Protein AF-A0A355GMB6-F1 (afdb_monomer_lite)

Radius of gyration: 23.46 Å; chains: 1; bounding box: 53×34×66 Å

Sequence (309 aa):
QPLVLCVKGFDEAQDYLPEMPPLARKLAKRCWPGPVVLELERPQPGSLFSQLPPEVQSEICPGSQIRLRAPAHEIIFQTMRLSPSPLVLLNEDSKYQTADSLIEDYGEEVALVIDDGPSRFGDQSTIVGITDNQWKILQPGVVTETTLKRLSSEIYMFICTGNTCRSPMAEGLFRKLLADKLKCQEDELSDRGFIVGSAGLAAAMGSPPSPEGVAILAEQGIDIQAHESQPLTERLLDQSDYLFTMTQSHRAAILAERPDLKESVKLLSVEGKDVSDPIGGGFQCYVDCKNEIEKHLTQIVNQINIPQN

Foldseek 3Di:
DAWEWEDQALVRVCLQAVPQDPLRSLCRLQQPPHQEKEKEFHHDPPGPLNVDDPVVNCRNDVDGIHIYHHHPDDVVNVCVVPDPDTDTDDFDALQPQFQVSCCVPCVVPDPDTDGPDGDDQSWHGFYWYADPNDIDTPDDISADPLNSLQSSAAEEEEEEAAQAALRLLLQQLLLVLLCVVVVHDSVCCSVLRYHYYYAHQHYDWFDFHDPLSQVLVVVVVGHSRPDIYHHDDPVNLSNHQAYEYQAPVRLVVCCVVPVVCNPRYDHLDPVRHHQDDCPPVDNVSSVSSSVNSNVSSNVVSVPDDRPDD

Structure (mmCIF, N/CA/C/O backbone):
data_AF-A0A355GMB6-F1
#
_entry.id   AF-A0A355GMB6-F1
#
loop_
_atom_site.group_PDB
_atom_site.id
_atom_site.type_symbol
_atom_site.label_atom_id
_atom_site.label_alt_id
_atom_site.label_comp_id
_atom_site.label_asym_id
_atom_site.label_entity_id
_atom_site.label_seq_id
_atom_site.pdbx_PDB_ins_code
_atom_site.Cartn_x
_atom_site.Cartn_y
_atom_site.Cartn_z
_atom_site.occupancy
_atom_site.B_iso_or_equiv
_atom_site.auth_seq_id
_atom_site.auth_comp_id
_atom_site.auth_asym_id
_atom_site.auth_atom_id
_atom_site.pdbx_PDB_model_num
ATOM 1 N N . GLN A 1 1 ? -8.484 -4.463 28.616 1.00 79.25 1 GLN A N 1
ATOM 2 C CA . GLN A 1 1 ? -7.820 -4.414 27.292 1.00 79.25 1 GLN A CA 1
ATOM 3 C C . GLN A 1 1 ? -8.210 -3.096 26.640 1.00 79.25 1 GLN A C 1
ATOM 5 O O . GLN A 1 1 ? -9.291 -2.630 26.978 1.00 79.25 1 GLN A O 1
ATOM 10 N N . PRO A 1 2 ? -7.374 -2.479 25.788 1.00 86.94 2 PRO A N 1
ATOM 11 C CA . PRO A 1 2 ? -7.771 -1.256 25.092 1.00 86.94 2 PRO A CA 1
ATOM 12 C C . PRO A 1 2 ? -9.014 -1.511 24.235 1.00 86.94 2 PRO A C 1
ATOM 14 O O . PRO A 1 2 ? -9.098 -2.542 23.561 1.00 86.94 2 PRO A O 1
ATOM 17 N N . LEU A 1 3 ? -9.966 -0.582 24.287 1.00 92.94 3 LEU A N 1
ATOM 18 C CA . LEU A 1 3 ? -11.123 -0.577 23.397 1.00 92.94 3 LEU A CA 1
ATOM 19 C C . LEU A 1 3 ? -10.728 -0.053 22.010 1.00 92.94 3 LEU A C 1
ATOM 21 O O . LEU A 1 3 ? -9.705 0.616 21.856 1.00 92.94 3 LEU A O 1
ATOM 25 N N . VAL A 1 4 ? -11.534 -0.351 20.990 1.00 95.00 4 VAL A N 1
ATOM 26 C CA . VAL A 1 4 ? -11.240 0.069 19.614 1.00 95.00 4 VAL A CA 1
ATOM 27 C C . VAL A 1 4 ? -11.911 1.406 19.335 1.00 95.00 4 VAL A C 1
ATOM 29 O O . VAL A 1 4 ? -13.133 1.489 19.266 1.00 95.00 4 VAL A O 1
ATOM 32 N N . LEU A 1 5 ? -11.121 2.455 19.135 1.00 95.19 5 LEU A N 1
ATOM 33 C CA . LEU A 1 5 ? -11.629 3.749 18.697 1.00 95.19 5 LEU A CA 1
ATOM 34 C C . LEU A 1 5 ? -11.939 3.703 17.190 1.00 95.19 5 LEU A C 1
ATOM 36 O O . LEU A 1 5 ? -11.065 3.416 16.364 1.00 95.19 5 LEU A O 1
ATOM 40 N N . CYS A 1 6 ? -13.190 3.990 16.833 1.00 95.69 6 CYS A N 1
ATOM 41 C CA . CYS A 1 6 ? -13.609 4.111 15.445 1.00 95.69 6 CYS A CA 1
ATOM 42 C C . CYS A 1 6 ? -13.148 5.434 14.839 1.00 95.69 6 CYS A C 1
ATOM 44 O O . CYS A 1 6 ? -13.307 6.497 15.438 1.00 95.69 6 CYS A O 1
ATOM 46 N N . VAL A 1 7 ? -12.664 5.354 13.605 1.00 95.38 7 VAL A N 1
ATOM 47 C CA . VAL A 1 7 ? -12.305 6.495 12.759 1.00 95.38 7 VAL A CA 1
ATOM 48 C C . VAL A 1 7 ? -12.968 6.346 11.390 1.00 95.38 7 VAL A C 1
ATOM 50 O O . VAL A 1 7 ? -13.253 5.243 10.932 1.00 95.38 7 VAL A O 1
ATOM 53 N N . LYS A 1 8 ? -13.214 7.451 10.695 1.00 93.62 8 LYS A N 1
ATOM 54 C CA . LYS A 1 8 ? -13.838 7.488 9.363 1.00 93.62 8 LYS A CA 1
ATOM 55 C C . LYS A 1 8 ? -12.904 6.997 8.260 1.00 93.62 8 LYS A C 1
ATOM 57 O O . LYS A 1 8 ? -13.366 6.657 7.176 1.00 93.62 8 LYS A O 1
ATOM 62 N N . GLY A 1 9 ? -11.602 6.961 8.523 1.00 93.69 9 GLY A N 1
ATOM 63 C CA . GLY A 1 9 ? -10.587 6.544 7.569 1.00 93.69 9 GLY A CA 1
ATOM 64 C C . GLY A 1 9 ? -9.186 6.895 8.049 1.00 93.69 9 GLY A C 1
ATOM 65 O O . GLY A 1 9 ? -8.991 7.298 9.195 1.00 93.69 9 GLY A O 1
ATOM 66 N N . PHE A 1 10 ? -8.216 6.745 7.149 1.00 93.44 10 PHE A N 1
ATOM 67 C CA . PHE A 1 10 ? -6.814 7.048 7.428 1.00 93.44 10 PHE A CA 1
ATOM 68 C C . PHE A 1 10 ? -6.593 8.510 7.847 1.00 93.44 10 PHE A C 1
ATOM 70 O O . PHE A 1 10 ? -5.892 8.742 8.826 1.00 93.44 10 PHE A O 1
ATOM 77 N N . ASP A 1 11 ? -7.219 9.470 7.163 1.00 91.88 11 ASP A N 1
ATOM 78 C CA . ASP A 1 11 ? -6.975 10.895 7.420 1.00 91.88 11 ASP A CA 1
ATOM 79 C C . ASP A 1 11 ? -7.391 11.304 8.843 1.00 91.88 11 ASP A C 1
ATOM 81 O O . ASP A 1 11 ? -6.589 11.875 9.573 1.00 91.88 11 ASP A O 1
ATOM 85 N N . GLU A 1 12 ? -8.589 10.916 9.299 1.00 93.62 12 GLU A N 1
ATOM 86 C CA . GLU A 1 12 ? -9.037 11.186 10.680 1.00 93.62 12 GLU A CA 1
ATOM 87 C C . GLU A 1 12 ? -8.215 10.397 11.715 1.00 93.62 12 GLU A C 1
ATOM 89 O O . GLU A 1 12 ? -7.975 10.871 12.825 1.00 93.62 12 GLU A O 1
ATOM 94 N N . ALA A 1 13 ? -7.713 9.208 11.361 1.00 95.50 13 ALA A N 1
ATOM 95 C CA . ALA A 1 13 ? -6.818 8.460 12.243 1.00 95.50 13 ALA A CA 1
ATOM 96 C C . ALA A 1 13 ? -5.538 9.246 12.567 1.00 95.50 13 ALA A C 1
ATOM 98 O O . ALA A 1 13 ? -5.007 9.117 13.670 1.00 95.50 13 ALA A O 1
ATOM 99 N N . GLN A 1 14 ? -5.058 10.076 11.634 1.00 94.38 14 GLN A N 1
ATOM 100 C CA . GLN A 1 14 ? -3.892 10.925 11.862 1.00 94.38 14 GLN A CA 1
ATOM 101 C C . GLN A 1 14 ? -4.161 12.063 12.849 1.00 94.38 14 GLN A C 1
ATOM 103 O O . GLN A 1 14 ? -3.214 12.521 13.479 1.00 94.38 14 GLN A O 1
ATOM 108 N N . ASP A 1 15 ? -5.407 12.499 13.023 1.00 94.06 15 ASP A N 1
ATOM 109 C CA . ASP A 1 15 ? -5.738 13.505 14.036 1.00 94.06 15 ASP A CA 1
ATOM 110 C C . ASP A 1 15 ? -5.602 12.910 15.446 1.00 94.06 15 ASP A C 1
ATOM 112 O O . ASP A 1 15 ? -5.097 13.557 16.368 1.00 94.06 15 ASP A O 1
ATOM 116 N N . TYR A 1 16 ? -6.004 11.645 15.613 1.00 95.00 16 TYR A N 1
ATOM 117 C CA . TYR A 1 16 ? -5.875 10.908 16.873 1.00 95.00 16 TYR A CA 1
ATOM 118 C C . TYR A 1 16 ? -4.457 10.397 17.144 1.00 95.00 16 TYR A C 1
ATOM 120 O O . TYR A 1 16 ? -4.055 10.363 18.305 1.00 95.00 16 TYR A O 1
ATOM 128 N N . LEU A 1 17 ? -3.708 10.017 16.105 1.00 95.62 17 LEU A N 1
ATOM 129 C CA . LEU A 1 17 ? -2.339 9.506 16.208 1.00 95.62 17 LEU A CA 1
ATOM 130 C C . LEU A 1 17 ? -1.447 10.047 15.061 1.00 95.62 17 LEU A C 1
ATOM 132 O O . LEU A 1 17 ? -1.173 9.333 14.087 1.00 95.62 17 LEU A O 1
ATOM 136 N N . PRO A 1 18 ? -0.978 11.308 15.150 1.00 94.44 18 PRO A N 1
ATOM 137 C CA . PRO A 1 18 ? -0.137 11.938 14.122 1.00 94.44 18 PRO A CA 1
ATOM 138 C C . PRO A 1 18 ? 1.183 11.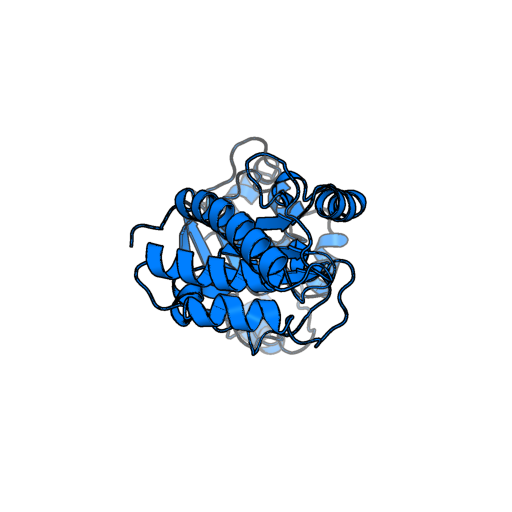208 13.823 1.00 94.44 18 PRO A C 1
ATOM 140 O O . PRO A 1 18 ? 1.687 11.231 12.699 1.00 94.44 18 PRO A O 1
ATOM 143 N N . GLU A 1 19 ? 1.754 10.540 14.815 1.00 92.69 19 GL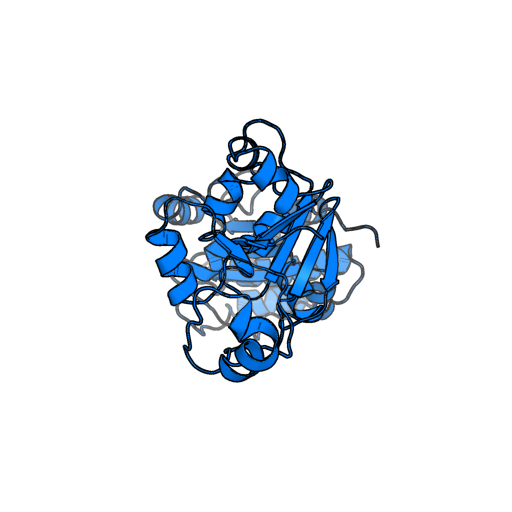U A N 1
ATOM 144 C CA . GLU A 1 19 ? 3.047 9.852 14.802 1.00 92.69 19 GLU A CA 1
ATOM 145 C C . GLU A 1 19 ? 2.987 8.422 14.247 1.00 92.69 19 GLU A C 1
ATOM 147 O O . GLU A 1 19 ? 3.948 7.665 14.374 1.00 92.69 19 GLU A O 1
ATOM 152 N N . MET A 1 20 ? 1.868 8.043 13.624 1.00 93.31 20 MET A N 1
ATOM 153 C CA . MET A 1 20 ? 1.679 6.718 13.042 1.00 93.31 20 MET A CA 1
ATOM 154 C C . MET A 1 20 ? 2.885 6.312 12.156 1.00 93.31 20 MET A C 1
ATOM 156 O O . MET A 1 20 ? 3.201 7.042 11.203 1.00 93.31 20 MET A O 1
ATOM 160 N N . PRO A 1 21 ? 3.548 5.164 12.422 1.00 93.19 21 PRO A N 1
ATOM 161 C CA . PRO A 1 21 ? 4.693 4.699 11.638 1.00 93.19 21 PRO A CA 1
ATOM 162 C C . PRO A 1 21 ? 4.353 4.487 10.153 1.00 93.19 21 PRO A C 1
ATOM 164 O O . PRO A 1 21 ? 3.196 4.195 9.833 1.00 93.19 21 PRO A O 1
ATOM 167 N N . PRO A 1 22 ? 5.330 4.555 9.227 1.00 91.06 22 PRO A N 1
ATOM 168 C CA . PRO A 1 22 ? 5.091 4.362 7.793 1.00 91.06 22 PRO A CA 1
ATOM 169 C C . PRO A 1 22 ? 4.308 3.086 7.450 1.00 91.06 22 PRO A C 1
ATOM 171 O O . PRO A 1 22 ? 3.352 3.137 6.677 1.00 91.06 22 PRO A O 1
ATOM 174 N N . LEU A 1 23 ? 4.652 1.954 8.071 1.00 92.75 23 LEU A N 1
ATOM 175 C CA . LEU A 1 23 ? 3.944 0.686 7.890 1.00 92.75 23 LEU A CA 1
ATOM 176 C C . LEU A 1 23 ? 2.485 0.752 8.366 1.00 92.75 23 LEU A C 1
ATOM 178 O O . LEU A 1 23 ? 1.597 0.211 7.711 1.00 92.75 23 LEU A O 1
ATOM 182 N N . ALA A 1 24 ? 2.221 1.431 9.481 1.00 95.44 24 ALA A N 1
ATOM 183 C CA . ALA A 1 24 ? 0.868 1.597 10.001 1.00 95.44 24 ALA A CA 1
ATOM 184 C C . ALA A 1 24 ? 0.018 2.477 9.084 1.00 95.44 24 ALA A C 1
ATOM 186 O O . ALA A 1 24 ? -1.110 2.113 8.765 1.00 95.44 24 ALA A O 1
ATOM 187 N N . ARG A 1 25 ? 0.594 3.567 8.561 1.00 93.44 25 ARG A N 1
ATOM 188 C CA . ARG A 1 25 ? -0.055 4.411 7.547 1.00 93.44 25 ARG A CA 1
ATOM 189 C C . ARG A 1 25 ? -0.392 3.608 6.292 1.00 93.44 25 ARG A C 1
ATOM 191 O O . ARG A 1 25 ? -1.496 3.715 5.765 1.00 93.44 25 ARG A O 1
ATOM 198 N N . LYS A 1 26 ? 0.545 2.774 5.834 1.00 92.50 26 LYS A N 1
ATOM 199 C CA . LYS A 1 26 ? 0.368 1.881 4.682 1.00 92.50 26 LYS A CA 1
ATOM 200 C C . LYS A 1 26 ? -0.775 0.889 4.905 1.00 92.50 26 LYS A C 1
ATOM 202 O O . LYS A 1 26 ? -1.670 0.794 4.067 1.00 92.50 26 LYS A O 1
ATOM 207 N N . LEU A 1 27 ? -0.765 0.170 6.028 1.00 95.44 27 LEU A N 1
ATOM 208 C CA . LEU A 1 27 ? -1.819 -0.788 6.355 1.00 95.44 27 LEU A CA 1
ATOM 209 C C . LEU A 1 27 ? -3.169 -0.093 6.535 1.00 95.44 27 LEU A C 1
ATOM 211 O O . LEU A 1 27 ? -4.154 -0.583 6.005 1.00 95.44 27 LEU A O 1
ATOM 215 N N . ALA A 1 28 ? -3.223 1.073 7.180 1.00 95.31 28 ALA A N 1
ATOM 216 C CA . ALA A 1 28 ? -4.445 1.864 7.279 1.00 95.31 28 ALA A CA 1
ATOM 217 C C . ALA A 1 28 ? -5.007 2.197 5.887 1.00 95.31 28 ALA A C 1
ATOM 219 O O . ALA A 1 28 ? -6.133 1.825 5.584 1.00 95.31 28 ALA A O 1
ATOM 220 N N . LYS A 1 29 ? -4.211 2.789 4.988 1.00 91.81 29 LYS A N 1
ATOM 221 C CA . LYS A 1 29 ? -4.657 3.130 3.621 1.00 91.81 29 LYS A CA 1
ATOM 222 C C . LYS A 1 29 ? -5.136 1.929 2.798 1.00 91.81 29 LYS A C 1
ATOM 224 O O . LYS A 1 29 ? -5.977 2.089 1.921 1.00 91.81 29 LYS A O 1
ATOM 229 N N . ARG A 1 30 ? -4.579 0.738 3.037 1.00 92.31 30 ARG A N 1
ATOM 230 C CA . ARG A 1 30 ? -4.864 -0.469 2.241 1.00 92.31 30 ARG A CA 1
ATOM 231 C C . ARG A 1 30 ? -5.930 -1.380 2.850 1.00 92.31 30 ARG A C 1
ATOM 233 O O . ARG A 1 30 ? -6.566 -2.129 2.115 1.00 92.31 30 ARG A O 1
ATOM 240 N N . CYS A 1 31 ? -6.104 -1.342 4.168 1.00 93.81 31 CYS A N 1
ATOM 241 C CA . CYS A 1 31 ? -7.042 -2.190 4.901 1.00 93.81 31 CYS A CA 1
ATOM 242 C C . CYS A 1 31 ? -8.318 -1.451 5.312 1.00 93.81 31 CYS A C 1
ATOM 244 O O . CYS A 1 31 ? -9.285 -2.113 5.690 1.00 93.81 31 CYS A O 1
ATOM 246 N N . TRP A 1 32 ? -8.322 -0.114 5.301 1.00 94.94 32 TRP A N 1
ATOM 247 C CA . TRP A 1 32 ? -9.462 0.693 5.721 1.00 94.94 32 TRP A CA 1
ATOM 248 C C . TRP A 1 32 ? -10.188 1.363 4.548 1.00 94.94 32 TRP A C 1
ATOM 250 O O . TRP A 1 32 ? -9.534 1.854 3.629 1.00 94.94 32 TRP A O 1
ATOM 260 N N . PRO A 1 33 ? -11.530 1.447 4.604 1.00 94.94 33 PRO A N 1
ATOM 261 C CA . PRO A 1 33 ? -12.400 0.843 5.617 1.00 94.94 33 PRO A CA 1
ATOM 262 C C . PRO A 1 33 ? -12.430 -0.694 5.506 1.00 94.94 33 PRO A C 1
ATOM 264 O O . PRO A 1 33 ? -12.476 -1.240 4.404 1.00 94.94 33 PRO A O 1
ATOM 267 N N . GLY A 1 34 ? -12.409 -1.408 6.638 1.00 94.19 34 GLY A N 1
ATOM 268 C CA . GLY A 1 34 ? -12.331 -2.871 6.614 1.00 94.19 34 GLY A CA 1
ATOM 269 C C . GLY A 1 34 ? -12.137 -3.576 7.963 1.00 94.19 34 GLY A C 1
ATOM 270 O O . GLY A 1 34 ? -12.235 -2.960 9.028 1.00 94.19 34 GLY A O 1
ATOM 271 N N . PRO A 1 35 ? -11.908 -4.902 7.939 1.00 94.44 35 PRO A N 1
ATOM 272 C CA . PRO A 1 35 ? -11.895 -5.774 9.118 1.00 94.44 35 PRO A CA 1
ATOM 273 C C . PRO A 1 35 ? -10.503 -5.900 9.766 1.00 94.44 35 PRO A C 1
ATOM 275 O O . PRO A 1 35 ? -10.114 -6.974 10.222 1.00 94.44 35 PRO A O 1
ATOM 278 N N . VAL A 1 36 ? -9.730 -4.811 9.781 1.00 96.50 36 VAL A N 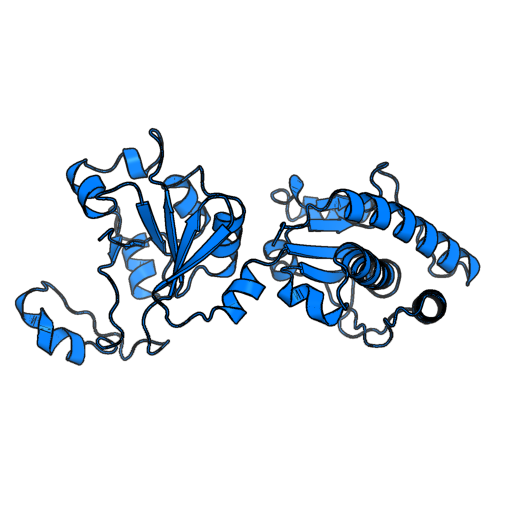1
ATOM 279 C CA . VAL A 1 36 ? -8.412 -4.757 10.433 1.00 96.50 36 VAL A CA 1
ATOM 280 C C . VAL A 1 36 ? -8.433 -3.702 11.525 1.00 96.50 36 VAL A C 1
ATOM 282 O O . VAL A 1 36 ? -8.784 -2.551 11.270 1.00 96.50 36 VAL A O 1
ATOM 285 N N . VAL A 1 37 ? -8.022 -4.087 12.727 1.00 97.25 37 VAL A N 1
ATOM 286 C CA . VAL A 1 37 ? -7.737 -3.172 13.835 1.00 97.25 37 VAL A CA 1
ATOM 287 C C . VAL A 1 37 ? -6.227 -2.982 13.907 1.00 97.25 37 VAL A C 1
ATOM 289 O O . VAL A 1 37 ? -5.487 -3.966 13.904 1.00 97.25 37 VAL A O 1
ATOM 292 N N . LEU A 1 38 ? -5.769 -1.735 13.987 1.00 97.69 38 LEU A N 1
ATOM 293 C CA . LEU A 1 38 ? -4.361 -1.426 14.232 1.00 97.69 38 LEU A CA 1
ATOM 294 C C . LEU A 1 38 ? -4.168 -1.103 15.713 1.00 97.69 38 LEU A C 1
ATOM 296 O O . LEU A 1 38 ? -4.803 -0.181 16.221 1.00 97.69 38 LEU A O 1
ATOM 300 N N . GLU A 1 39 ? -3.307 -1.862 16.389 1.00 97.19 39 GLU A N 1
ATOM 301 C CA . GLU A 1 39 ? -2.821 -1.565 17.739 1.00 97.19 39 GLU A CA 1
ATOM 302 C C . GLU A 1 39 ? -1.446 -0.894 17.641 1.00 97.19 39 GLU A C 1
ATOM 304 O O . GLU A 1 39 ? -0.529 -1.420 17.001 1.00 97.19 39 GLU A O 1
ATOM 309 N N . LEU A 1 40 ? -1.339 0.299 18.219 1.00 96.75 40 LEU A N 1
ATOM 310 C CA . LEU A 1 40 ? -0.215 1.220 18.067 1.00 96.75 40 LEU A CA 1
ATOM 311 C C . LEU A 1 40 ? 0.139 1.849 19.412 1.00 96.75 40 LEU A C 1
ATOM 313 O O . LEU A 1 40 ? -0.714 1.944 20.296 1.00 96.75 40 LEU A O 1
ATOM 317 N N . GLU A 1 41 ? 1.369 2.350 19.526 1.00 95.38 41 GLU A N 1
ATOM 318 C CA . GLU A 1 41 ? 1.812 3.089 20.709 1.00 95.38 41 GLU A CA 1
ATOM 319 C C . GLU A 1 41 ? 0.894 4.281 21.013 1.00 95.38 41 GLU A C 1
ATOM 321 O O . GLU A 1 41 ? 0.324 4.915 20.119 1.00 95.38 41 GLU A O 1
ATOM 326 N N . ARG A 1 42 ? 0.758 4.584 22.305 1.00 94.56 42 ARG A N 1
ATOM 327 C CA . ARG A 1 42 ? -0.101 5.651 22.815 1.00 94.56 42 ARG A CA 1
ATOM 328 C C . ARG A 1 42 ? 0.258 6.990 22.154 1.00 94.56 42 ARG A C 1
ATOM 330 O O . ARG A 1 42 ? 1.441 7.342 22.141 1.00 94.56 42 ARG A O 1
ATOM 337 N N . PRO A 1 43 ? -0.750 7.780 21.739 1.00 92.62 43 PRO A N 1
ATOM 338 C CA . PRO A 1 43 ? -0.514 9.102 21.192 1.00 92.62 43 PRO A CA 1
ATOM 339 C C . PRO A 1 43 ? 0.218 10.039 22.160 1.00 92.62 43 PRO A C 1
ATOM 341 O O . PRO A 1 43 ? -0.108 10.113 23.350 1.00 92.62 43 PRO A O 1
ATOM 344 N N . GLN A 1 44 ? 1.161 10.810 21.633 1.00 89.19 44 GLN A N 1
ATOM 345 C CA . GLN A 1 44 ? 1.859 11.882 22.327 1.00 89.19 44 GLN A CA 1
ATOM 346 C C . GLN A 1 44 ? 0.910 13.064 22.614 1.00 89.19 44 GLN A C 1
ATOM 348 O O . GLN A 1 44 ? -0.139 13.218 21.966 1.00 89.19 44 GLN A O 1
ATOM 353 N N . PRO A 1 45 ? 1.260 13.934 23.584 1.00 90.38 45 PRO A N 1
ATOM 354 C CA . PRO A 1 45 ? 0.510 15.159 23.845 1.00 90.38 45 PRO A CA 1
ATOM 355 C C . PRO A 1 45 ? 0.377 16.036 22.592 1.00 90.38 45 PRO A C 1
ATOM 357 O O . PRO A 1 45 ? 1.340 16.219 21.852 1.00 90.38 45 PRO A O 1
ATOM 360 N N . GLY A 1 46 ? -0.807 16.617 22.383 1.00 89.81 46 GLY A N 1
ATOM 361 C CA . GLY A 1 46 ? -1.104 17.486 21.236 1.00 89.81 46 GLY A CA 1
ATOM 362 C C . GLY A 1 46 ? -1.924 16.821 20.125 1.00 89.81 46 GLY A C 1
ATOM 363 O O . GLY A 1 46 ? -2.386 17.518 19.228 1.00 89.81 46 GLY A O 1
ATOM 364 N N . SER A 1 47 ? -2.160 15.511 20.208 1.00 94.50 47 SER A N 1
ATOM 365 C CA . SER A 1 47 ? -3.117 14.779 19.365 1.00 94.50 47 SER A CA 1
ATOM 366 C C . SER A 1 47 ? -4.572 15.033 19.780 1.00 94.50 47 SER A C 1
ATOM 368 O O . SER A 1 47 ? -4.843 15.410 20.926 1.00 94.50 47 SER A O 1
ATOM 370 N N . LEU A 1 48 ? -5.531 14.745 18.896 1.00 93.38 48 LEU A N 1
ATOM 371 C CA . LEU A 1 48 ? -6.962 14.762 19.225 1.00 93.38 48 LEU A CA 1
ATOM 372 C C . LEU A 1 48 ? -7.296 13.783 20.361 1.00 93.38 48 LEU A C 1
ATOM 374 O O . LEU A 1 48 ? -8.140 14.082 21.202 1.00 93.38 48 LEU A O 1
ATOM 378 N N . PHE A 1 49 ? -6.574 12.661 20.452 1.00 94.31 49 PHE A N 1
ATOM 379 C CA . PHE A 1 49 ? -6.678 11.730 21.575 1.00 94.31 49 PHE A CA 1
ATOM 380 C C . PHE A 1 49 ? -6.405 12.421 22.920 1.00 94.31 49 PHE A C 1
ATOM 382 O O . PHE A 1 49 ? -7.162 12.246 23.872 1.00 94.31 49 PHE A O 1
ATOM 389 N N . SER A 1 50 ? -5.362 13.256 22.994 1.00 93.31 50 SER A N 1
ATOM 390 C CA . SER A 1 50 ? -5.008 13.967 24.230 1.00 93.31 50 SER A CA 1
ATOM 391 C C . SER A 1 50 ? -6.030 15.036 24.650 1.00 93.31 50 SER A C 1
ATOM 393 O O . SER A 1 50 ? -6.013 15.461 25.804 1.00 93.31 50 SER A O 1
ATOM 395 N N . GLN A 1 51 ? -6.935 15.433 23.745 1.00 92.88 51 GLN A N 1
ATOM 396 C CA . GLN A 1 51 ? -8.037 16.367 24.014 1.00 92.88 51 GLN A CA 1
ATOM 397 C C . GLN A 1 51 ? -9.303 15.672 24.540 1.00 92.88 51 GLN A C 1
ATOM 399 O O . GLN A 1 51 ? -10.249 16.343 24.954 1.00 92.88 51 GLN A O 1
ATOM 404 N N . LEU A 1 52 ? -9.347 14.336 24.528 1.00 92.12 52 LEU A N 1
ATOM 405 C CA . LEU A 1 52 ? -10.460 13.584 25.101 1.00 92.12 52 LEU A CA 1
ATOM 406 C C . LEU A 1 52 ? -10.464 13.705 26.634 1.00 92.12 52 LEU A C 1
ATOM 408 O O . LEU A 1 52 ? -9.396 13.841 27.237 1.00 92.12 52 LEU A O 1
ATOM 412 N N . PRO A 1 53 ? -11.630 13.595 27.297 1.00 93.19 53 PRO A N 1
ATOM 413 C CA . PRO A 1 53 ? -11.688 13.548 28.755 1.00 93.19 53 PRO A CA 1
ATOM 414 C C . PRO A 1 53 ? -10.765 12.454 29.332 1.00 93.19 53 PRO A C 1
ATOM 416 O O . PRO A 1 53 ? -10.697 11.366 28.753 1.00 93.19 53 PRO A O 1
ATOM 419 N N . PRO A 1 54 ? -10.083 12.681 30.474 1.00 93.19 54 PRO A N 1
ATOM 420 C CA . PRO A 1 54 ? -9.136 11.711 31.041 1.00 93.19 54 PRO A CA 1
ATOM 421 C C . PRO A 1 54 ? -9.731 10.322 31.308 1.00 93.19 54 PRO A C 1
ATOM 423 O O . PRO A 1 54 ? -9.056 9.309 31.121 1.00 93.19 54 PRO A O 1
ATOM 426 N N . GLU A 1 55 ? -11.001 10.269 31.708 1.00 91.94 55 GLU A N 1
ATOM 427 C CA . GLU A 1 55 ? -11.745 9.020 31.906 1.00 91.94 55 GLU A CA 1
ATOM 428 C C . GLU A 1 55 ? -11.859 8.236 30.591 1.00 91.94 55 GLU A C 1
ATOM 430 O O . GLU A 1 55 ? -11.491 7.067 30.533 1.00 91.94 55 GLU A O 1
ATOM 435 N N . VAL A 1 56 ? -12.230 8.908 29.495 1.00 91.19 56 VAL A N 1
ATOM 436 C CA . VAL A 1 56 ? -12.314 8.301 28.156 1.00 91.19 56 VAL A CA 1
ATOM 437 C C . VAL A 1 56 ? -10.946 7.816 27.685 1.00 91.19 56 VAL A C 1
ATOM 439 O O . VAL A 1 56 ? -10.838 6.701 27.183 1.00 91.19 56 VAL A O 1
ATOM 442 N N . GLN A 1 57 ? -9.887 8.612 27.878 1.00 93.50 57 GLN A N 1
ATOM 443 C CA . GLN A 1 57 ? -8.521 8.194 27.533 1.00 93.50 57 GLN A CA 1
ATOM 444 C C . GLN A 1 57 ? -8.102 6.917 28.273 1.00 93.50 57 GLN A C 1
ATOM 446 O O . GLN A 1 57 ? -7.375 6.099 27.710 1.00 93.50 57 GLN A O 1
ATOM 451 N N . SER A 1 58 ? -8.541 6.764 29.525 1.00 92.31 58 SER A N 1
ATOM 452 C CA . SER A 1 58 ? -8.212 5.617 30.375 1.00 92.31 58 SER A CA 1
ATOM 453 C C . SER A 1 58 ? -8.968 4.356 29.952 1.00 92.31 58 SER A C 1
ATOM 455 O O . SER A 1 58 ? -8.402 3.271 30.015 1.00 92.31 58 SER A O 1
ATOM 457 N N . GLU A 1 59 ? -10.197 4.491 29.451 1.00 90.75 59 GLU A N 1
ATOM 458 C CA . GLU A 1 59 ? -10.978 3.370 28.910 1.00 90.75 59 GLU A CA 1
ATOM 459 C C . GLU A 1 59 ? -10.460 2.899 27.540 1.00 90.75 59 GLU A C 1
ATOM 461 O O . GLU A 1 59 ? -10.234 1.708 27.317 1.00 90.75 59 GLU A O 1
ATOM 466 N N . ILE A 1 60 ? -10.216 3.823 26.604 1.00 92.31 60 ILE A N 1
ATOM 467 C CA . ILE A 1 60 ? -9.797 3.454 25.239 1.00 92.31 60 ILE A CA 1
ATOM 468 C C . ILE A 1 60 ? -8.313 3.066 25.158 1.00 92.31 60 ILE A C 1
ATOM 470 O O . ILE A 1 60 ? -7.924 2.256 24.321 1.00 92.31 60 ILE A O 1
ATOM 474 N N . CYS A 1 61 ? -7.473 3.624 26.033 1.00 94.06 61 CYS A N 1
ATOM 475 C CA . CYS A 1 61 ? -6.033 3.380 26.082 1.00 94.06 61 CYS A CA 1
ATOM 476 C C . CYS A 1 61 ? -5.572 3.279 27.553 1.00 94.06 61 CYS A C 1
ATOM 478 O O . CYS A 1 61 ? -4.881 4.173 28.053 1.00 94.06 61 CYS A O 1
ATOM 480 N N . PRO A 1 62 ? -5.917 2.190 28.268 1.00 91.94 62 PRO A N 1
ATOM 481 C CA . PRO A 1 62 ? -5.581 2.011 29.687 1.00 91.94 62 PRO A CA 1
ATOM 482 C C . PRO A 1 62 ? -4.077 1.866 29.954 1.00 91.94 62 PRO A C 1
ATOM 484 O O . PRO A 1 62 ? -3.626 2.032 31.083 1.00 91.94 62 PRO A O 1
ATOM 487 N N . GLY A 1 63 ? -3.295 1.531 28.926 1.00 91.81 63 GLY A N 1
ATOM 488 C CA . GLY A 1 63 ? -1.845 1.383 29.009 1.00 91.81 63 GLY A CA 1
ATOM 489 C C . GLY A 1 63 ? -1.121 2.259 27.992 1.00 91.81 63 GLY A C 1
ATOM 490 O O . GLY A 1 63 ? -1.466 3.426 27.780 1.00 91.81 63 GLY A O 1
ATOM 491 N N . SER A 1 64 ? -0.114 1.669 27.353 1.00 92.75 64 SER A N 1
ATOM 492 C CA . SER A 1 64 ? 0.705 2.320 26.330 1.00 92.75 64 SER A CA 1
ATOM 493 C C . SER A 1 64 ? 0.247 2.035 24.899 1.00 92.75 64 SER A C 1
ATOM 495 O O . SER A 1 64 ? 0.951 2.421 23.982 1.00 92.75 64 SER A O 1
ATOM 497 N N . GLN A 1 65 ? -0.883 1.354 24.696 1.00 95.00 65 GLN A N 1
ATOM 498 C CA . GLN A 1 65 ? -1.354 0.951 23.370 1.00 95.00 65 GLN A CA 1
ATOM 499 C C . GLN A 1 65 ? -2.780 1.446 23.126 1.00 95.00 65 GLN A C 1
ATOM 501 O O . GLN A 1 65 ? -3.653 1.269 23.981 1.00 95.00 65 GLN A O 1
ATOM 506 N N . ILE A 1 66 ? -3.009 2.016 21.946 1.00 95.50 66 ILE A N 1
ATOM 507 C CA . ILE A 1 66 ? -4.316 2.421 21.427 1.00 95.50 66 ILE A CA 1
ATOM 508 C C . ILE A 1 66 ? -4.718 1.503 20.270 1.00 95.50 66 ILE A C 1
ATOM 510 O O . ILE A 1 66 ? -3.869 1.070 19.492 1.00 95.50 66 ILE A O 1
ATOM 514 N N . ARG A 1 67 ? -6.018 1.223 20.130 1.00 96.69 67 ARG A N 1
ATOM 515 C CA . ARG A 1 67 ? -6.572 0.500 18.978 1.00 96.69 67 ARG A CA 1
ATOM 516 C C . ARG A 1 67 ? -7.428 1.421 18.123 1.00 96.69 67 ARG A C 1
ATOM 518 O O . ARG A 1 67 ? -8.317 2.090 18.641 1.00 96.69 67 ARG A O 1
ATOM 525 N N . LEU A 1 68 ? -7.183 1.411 16.817 1.00 96.81 68 LEU A N 1
ATOM 526 C CA . LEU A 1 68 ? -7.923 2.189 15.823 1.00 96.81 68 LEU A CA 1
ATOM 527 C C . LEU A 1 68 ? -8.506 1.268 14.750 1.00 96.81 68 LEU A C 1
ATOM 529 O O . LEU A 1 68 ? -7.881 0.273 14.371 1.00 96.81 68 LEU A O 1
ATOM 533 N N . ARG A 1 69 ? -9.681 1.619 14.223 1.00 96.25 69 ARG A N 1
ATOM 534 C CA . ARG A 1 69 ? -10.266 0.971 13.041 1.00 96.25 69 ARG A CA 1
ATOM 535 C C . ARG A 1 69 ? -11.200 1.911 12.298 1.00 96.25 69 ARG A C 1
ATOM 537 O O . ARG A 1 69 ? -11.962 2.631 12.930 1.00 96.25 69 ARG A O 1
ATOM 544 N N . ALA A 1 70 ? -11.220 1.814 10.969 1.00 96.12 70 ALA A N 1
ATOM 545 C CA . ALA A 1 70 ? -12.327 2.324 10.167 1.00 96.12 70 ALA A CA 1
ATOM 546 C C . ALA A 1 70 ? -13.225 1.168 9.694 1.00 96.12 70 ALA A C 1
ATOM 548 O O . ALA A 1 70 ? -12.828 0.415 8.798 1.00 96.12 70 ALA A O 1
ATOM 549 N N . PRO A 1 71 ? -14.411 0.967 10.294 1.00 94.12 71 PRO A N 1
ATOM 550 C CA . PRO A 1 71 ? -15.290 -0.137 9.923 1.00 94.12 71 PRO A CA 1
ATOM 551 C C . PRO A 1 71 ? -15.927 0.074 8.544 1.00 94.12 71 PRO A C 1
ATOM 553 O O . PRO A 1 71 ? -16.453 1.144 8.245 1.00 94.12 71 PRO A O 1
ATOM 556 N N . ALA A 1 72 ? -15.940 -0.972 7.715 1.00 93.19 72 ALA A N 1
ATOM 557 C CA . ALA A 1 72 ? -16.644 -0.984 6.429 1.00 93.19 72 ALA A CA 1
ATOM 558 C C . ALA A 1 72 ? -18.135 -1.318 6.603 1.00 93.19 72 ALA A C 1
ATOM 560 O O . ALA A 1 72 ? -18.608 -2.330 6.087 1.00 93.19 72 ALA A O 1
ATOM 561 N N . HIS A 1 73 ? -18.858 -0.489 7.360 1.00 92.88 73 HIS A N 1
ATOM 562 C CA . HIS A 1 73 ? -20.283 -0.679 7.632 1.00 92.88 73 HIS A CA 1
ATOM 563 C C . HIS A 1 73 ? -21.038 0.651 7.605 1.00 92.88 73 HIS A C 1
ATOM 565 O O . HIS A 1 73 ? -20.652 1.602 8.288 1.00 92.88 73 HIS A O 1
ATOM 571 N N . GLU A 1 74 ? -22.136 0.716 6.851 1.00 92.06 74 GLU A N 1
ATOM 572 C CA . GLU A 1 74 ? -22.846 1.971 6.583 1.00 92.06 74 GLU A CA 1
ATOM 573 C C . GLU A 1 74 ? -23.459 2.586 7.847 1.00 92.06 74 GLU A C 1
ATOM 575 O O . GLU A 1 74 ? -23.225 3.761 8.120 1.00 92.06 74 GLU A O 1
ATOM 580 N N . ILE A 1 75 ? -24.161 1.797 8.670 1.00 92.06 75 ILE A N 1
ATOM 581 C CA . ILE A 1 75 ? -24.752 2.286 9.931 1.00 92.06 75 ILE A CA 1
ATOM 582 C C . ILE A 1 75 ? -23.689 2.873 10.870 1.00 92.06 75 ILE A C 1
ATOM 584 O O . ILE A 1 75 ? -23.873 3.971 11.403 1.00 92.06 75 ILE A O 1
ATOM 588 N N . ILE A 1 76 ? -22.552 2.187 11.037 1.00 92.62 76 ILE A N 1
ATOM 589 C CA . ILE A 1 76 ? -21.442 2.667 11.872 1.00 92.62 76 ILE A CA 1
ATOM 590 C C . ILE A 1 76 ? -20.889 3.976 11.300 1.00 92.62 76 ILE A C 1
ATOM 592 O O . ILE A 1 76 ? -20.705 4.947 12.033 1.00 92.62 76 ILE A O 1
ATOM 596 N N . PHE A 1 77 ? -20.684 4.036 9.982 1.00 92.50 77 PHE A N 1
ATOM 597 C CA . PHE A 1 77 ? -20.200 5.236 9.309 1.00 92.50 77 PHE A CA 1
ATOM 598 C C . PHE A 1 77 ? -21.147 6.433 9.473 1.00 92.50 77 PHE A C 1
ATOM 600 O O . PHE A 1 77 ? -20.702 7.522 9.841 1.00 92.50 77 PHE A O 1
ATOM 607 N N . GLN A 1 78 ? -22.455 6.248 9.265 1.00 92.44 78 GLN A N 1
ATOM 608 C CA . GLN A 1 78 ? -23.435 7.321 9.467 1.00 92.44 78 GLN A CA 1
ATOM 609 C C . GLN A 1 78 ? -23.515 7.743 10.939 1.00 92.44 78 GLN A C 1
ATOM 611 O O . GLN A 1 78 ? -23.596 8.938 11.219 1.00 92.44 78 GLN A O 1
ATOM 616 N N . THR A 1 79 ? -23.404 6.800 11.879 1.00 92.44 79 THR A N 1
ATOM 617 C CA . THR A 1 79 ? -23.349 7.105 13.319 1.00 92.44 79 THR A CA 1
ATOM 618 C C . THR A 1 79 ? -22.155 8.002 13.646 1.00 92.44 79 THR A C 1
ATOM 620 O O . THR A 1 79 ? -22.333 9.042 14.276 1.00 92.44 79 THR A O 1
ATOM 623 N N . MET A 1 80 ? -20.956 7.680 13.145 1.00 92.88 80 MET A N 1
ATOM 624 C CA . MET A 1 80 ? -19.765 8.528 13.316 1.00 92.88 80 MET A CA 1
ATOM 625 C C . MET A 1 80 ? -19.895 9.905 12.653 1.00 92.88 80 MET A C 1
ATOM 627 O O . MET A 1 80 ? -19.253 10.863 13.073 1.00 92.88 80 MET A O 1
ATOM 631 N N . ARG A 1 81 ? -20.676 10.014 11.575 1.00 90.19 81 ARG A N 1
ATOM 632 C CA . ARG A 1 81 ? -20.884 11.275 10.853 1.00 90.19 81 ARG A CA 1
ATOM 633 C C . ARG A 1 81 ? -21.894 12.190 11.546 1.00 90.19 81 ARG A C 1
ATOM 635 O O . ARG A 1 81 ? -21.752 13.407 11.464 1.00 90.19 81 ARG A O 1
ATOM 642 N N . LEU A 1 82 ? -22.918 11.618 12.175 1.00 91.56 82 LEU A N 1
ATOM 643 C CA . LEU A 1 82 ? -23.994 12.353 12.847 1.00 91.56 82 LEU A CA 1
ATOM 644 C C . LEU A 1 82 ? -23.698 12.621 14.329 1.00 91.56 82 LEU A C 1
ATOM 646 O O . LEU A 1 82 ? -24.282 13.536 14.908 1.00 91.56 82 LEU A O 1
ATOM 650 N N . SER A 1 83 ? -22.797 11.846 14.935 1.00 87.81 83 SER A N 1
ATOM 651 C CA . SER A 1 83 ? -22.355 12.029 16.316 1.00 87.81 83 SER A CA 1
ATOM 652 C C . SER A 1 83 ? -21.127 12.945 16.395 1.00 87.81 83 SER A C 1
ATOM 654 O O . SER A 1 83 ? -20.153 12.723 15.677 1.00 87.81 83 SER A O 1
ATOM 656 N N . PRO A 1 84 ? -21.113 13.941 17.299 1.00 81.06 84 PRO A N 1
ATOM 657 C CA . PRO A 1 84 ? -19.917 14.727 17.594 1.00 81.06 84 PRO A CA 1
ATOM 658 C C . PRO A 1 84 ? -18.936 13.999 18.534 1.00 81.06 84 PRO A C 1
ATOM 660 O O . PRO A 1 84 ? -17.847 14.508 18.792 1.00 81.06 84 PRO A O 1
ATOM 663 N N . SER A 1 85 ? -19.322 12.847 19.091 1.00 84.19 85 SER A N 1
ATOM 664 C CA . SER A 1 85 ? -18.533 12.084 20.063 1.00 84.19 85 SER A CA 1
ATOM 665 C C . SER A 1 85 ? -17.792 10.917 19.403 1.00 84.19 85 SER A C 1
ATOM 667 O O . SER A 1 85 ? -18.336 10.317 18.470 1.00 84.19 85 SER A O 1
ATOM 669 N N . PRO A 1 86 ? -16.594 10.546 19.902 1.00 85.56 86 PRO A N 1
ATOM 670 C CA . PRO A 1 86 ? -15.890 9.363 19.421 1.00 85.56 86 PRO A CA 1
ATOM 671 C C . PRO A 1 86 ? -16.746 8.117 19.649 1.00 85.56 86 PRO A C 1
ATOM 673 O O . PRO A 1 86 ? -17.292 7.914 20.734 1.00 85.56 86 PRO A O 1
ATOM 676 N N . LEU A 1 87 ? -16.843 7.280 18.621 1.00 93.00 87 LEU A N 1
ATOM 677 C CA . LEU A 1 87 ? -17.472 5.973 18.729 1.00 93.00 87 LEU A CA 1
ATOM 678 C C . LEU A 1 87 ? -16.403 4.947 19.099 1.00 93.00 87 LEU A C 1
ATOM 680 O O . LEU A 1 87 ? -15.330 4.913 18.498 1.00 93.00 87 LEU A O 1
ATOM 684 N N . VAL A 1 88 ? -16.698 4.108 20.082 1.00 92.81 88 VAL A N 1
ATOM 685 C CA . VAL A 1 88 ? -15.786 3.073 20.566 1.00 92.81 88 VAL A CA 1
ATOM 686 C C . VAL A 1 88 ? -16.472 1.723 20.407 1.00 92.81 88 VAL A C 1
ATOM 688 O O . VAL A 1 88 ? -17.630 1.574 20.792 1.00 92.81 88 VAL A O 1
ATOM 691 N N . LEU A 1 89 ? -15.771 0.751 19.829 1.00 90.38 89 LEU A N 1
ATOM 692 C CA . LEU A 1 89 ? -16.230 -0.630 19.747 1.00 90.38 89 LEU A CA 1
ATOM 693 C C . LEU A 1 89 ? -15.667 -1.417 20.924 1.00 90.38 89 LEU A C 1
ATOM 695 O O . LEU A 1 89 ? -14.476 -1.334 21.250 1.00 90.38 89 LEU A O 1
ATOM 699 N N . LEU A 1 90 ? -16.537 -2.227 21.516 1.00 85.62 90 LEU A N 1
ATOM 700 C CA . LEU A 1 90 ? -16.114 -3.333 22.359 1.00 85.62 90 LEU A CA 1
ATOM 701 C C . LEU A 1 90 ? -15.411 -4.383 21.487 1.00 85.62 90 LEU A C 1
ATOM 703 O O . LEU A 1 90 ? -15.595 -4.415 20.268 1.00 85.62 90 LEU A O 1
ATOM 707 N N . ASN A 1 91 ? -14.572 -5.217 22.102 1.00 71.12 91 ASN A N 1
ATOM 708 C CA . ASN A 1 91 ? -13.887 -6.278 21.368 1.00 71.12 91 ASN A CA 1
ATOM 709 C C . ASN A 1 91 ? -14.918 -7.189 20.689 1.00 71.12 91 ASN A C 1
ATOM 711 O O . ASN A 1 91 ? -15.824 -7.701 21.345 1.00 71.12 91 ASN A O 1
ATOM 715 N N . GLU A 1 92 ? -14.763 -7.367 19.380 1.00 81.88 92 GLU A N 1
ATOM 716 C CA . GLU A 1 92 ? -15.613 -8.253 18.592 1.00 81.88 92 GLU A CA 1
ATOM 717 C C . GLU A 1 92 ? -15.410 -9.707 19.017 1.00 81.88 92 GLU A C 1
ATOM 719 O O . GLU A 1 92 ? -14.288 -10.118 19.318 1.00 81.88 92 GLU A O 1
ATOM 724 N N . ASP A 1 93 ? -16.493 -10.479 18.987 1.00 83.44 93 ASP A N 1
ATOM 725 C CA . ASP A 1 93 ? -16.467 -11.927 19.152 1.00 83.44 93 ASP A CA 1
ATOM 726 C C . ASP A 1 93 ? -17.205 -12.557 17.971 1.00 83.44 93 ASP A C 1
ATOM 728 O O . ASP A 1 93 ? -18.338 -12.189 17.650 1.00 83.44 93 ASP A O 1
ATOM 732 N N . SER A 1 94 ? -16.544 -13.523 17.337 1.00 85.19 94 SER A N 1
ATOM 733 C CA . SER A 1 94 ? -17.067 -14.300 16.214 1.00 85.19 94 SER A CA 1
ATOM 734 C C . SER A 1 94 ? -18.415 -14.978 16.486 1.00 85.19 94 SER A C 1
ATOM 736 O O . SER A 1 94 ? -19.092 -15.340 15.526 1.00 85.19 94 SER A O 1
ATOM 738 N N . LYS A 1 95 ? -18.831 -15.139 17.750 1.00 88.25 95 LYS A N 1
ATOM 739 C CA . LYS A 1 95 ? -20.149 -15.689 18.096 1.00 88.25 95 LYS A CA 1
ATOM 740 C C . LYS A 1 95 ? -21.311 -14.725 17.838 1.00 88.25 95 LYS A C 1
ATOM 742 O O . LYS A 1 95 ? -22.418 -15.182 17.570 1.00 88.25 95 LYS A O 1
ATOM 747 N N . TYR A 1 96 ? -21.074 -13.413 17.868 1.00 90.19 96 TYR A N 1
ATOM 748 C CA . TYR A 1 96 ? -22.120 -12.394 17.731 1.00 90.19 96 TYR A CA 1
ATOM 749 C C . TYR A 1 96 ? -22.273 -11.929 16.280 1.00 90.19 96 TYR A C 1
ATOM 751 O O . TYR A 1 96 ? -21.983 -10.786 15.934 1.00 90.19 96 TYR A O 1
ATOM 759 N N . GLN A 1 97 ? -22.712 -12.835 15.405 1.00 90.12 97 GLN A N 1
ATOM 760 C CA . GLN A 1 97 ? -22.885 -12.536 13.975 1.00 90.12 97 GLN A CA 1
ATOM 761 C C . GLN A 1 97 ? -24.267 -11.983 13.628 1.00 90.12 97 GLN A C 1
ATOM 763 O O . GLN A 1 97 ? -24.463 -11.508 12.513 1.00 90.12 97 GLN A O 1
ATOM 768 N N . THR A 1 98 ? -25.224 -12.077 14.551 1.00 92.38 98 THR A N 1
ATOM 769 C CA . THR A 1 98 ? -26.618 -11.647 14.377 1.00 92.38 98 THR A CA 1
ATOM 770 C C . THR A 1 98 ? -27.101 -10.907 15.621 1.00 92.38 98 THR A C 1
ATOM 772 O O . THR A 1 98 ? -26.565 -11.120 16.713 1.00 92.38 98 THR A O 1
ATOM 775 N N . ALA A 1 99 ? -28.135 -10.075 15.480 1.00 94.06 99 ALA A N 1
ATOM 776 C CA . ALA A 1 99 ? -28.750 -9.404 16.623 1.00 94.06 99 ALA A CA 1
ATOM 777 C C . ALA A 1 99 ? -29.254 -10.411 17.672 1.00 94.06 99 ALA A C 1
ATOM 779 O O . ALA A 1 99 ? -28.962 -10.238 18.852 1.00 94.06 99 ALA A O 1
ATOM 780 N N . ASP A 1 100 ? -29.902 -11.500 17.243 1.00 95.00 100 ASP A N 1
ATOM 781 C CA . ASP A 1 100 ? -30.407 -12.556 18.133 1.00 95.00 100 ASP A CA 1
ATOM 782 C C . ASP A 1 100 ? -29.297 -13.145 19.017 1.00 95.00 100 ASP A C 1
ATOM 784 O O . ASP A 1 100 ? -29.431 -13.169 20.239 1.00 95.00 100 ASP A O 1
ATOM 788 N N . SER A 1 101 ? -28.153 -13.515 18.424 1.00 93.06 101 SER A N 1
ATOM 789 C CA . SER A 1 101 ? -27.011 -14.060 19.181 1.00 93.06 101 SER A CA 1
ATOM 790 C C . SER A 1 101 ? -26.435 -13.090 20.219 1.00 93.06 101 SER A C 1
ATOM 792 O O . SER A 1 101 ? -25.859 -13.523 21.211 1.00 93.06 101 SER A O 1
ATOM 794 N N . LEU A 1 102 ? -26.564 -11.778 19.997 1.00 92.19 102 LEU A N 1
ATOM 795 C CA . LEU A 1 102 ? -26.117 -10.756 20.945 1.00 92.19 102 LEU A CA 1
ATOM 796 C C . LEU A 1 102 ? -27.166 -10.501 22.036 1.00 92.19 102 LEU A C 1
ATOM 798 O O . LEU A 1 102 ? -26.803 -10.270 23.187 1.00 92.19 102 LEU A O 1
ATOM 802 N N . ILE A 1 103 ? -28.456 -10.554 21.686 1.00 95.06 103 ILE A N 1
ATOM 803 C CA . ILE A 1 103 ? -29.577 -10.374 22.619 1.00 95.06 103 ILE A CA 1
ATOM 804 C C . ILE A 1 103 ? -29.585 -11.469 23.687 1.00 95.06 103 ILE A C 1
ATOM 806 O O . ILE A 1 103 ? -29.857 -11.159 24.846 1.00 95.06 103 ILE A O 1
ATOM 810 N N . GLU A 1 104 ? -29.263 -12.712 23.321 1.00 93.88 104 GLU A N 1
ATOM 811 C CA . GLU A 1 104 ? -29.195 -13.839 24.263 1.00 93.88 104 GLU A CA 1
ATOM 812 C C . GLU A 1 104 ? -28.241 -13.577 25.441 1.00 93.88 104 GLU A C 1
ATOM 814 O O . GLU A 1 104 ? -28.567 -13.934 26.573 1.00 93.88 104 GLU A O 1
ATOM 819 N N . ASP A 1 105 ? -27.110 -12.909 25.188 1.00 92.00 105 ASP A N 1
ATOM 820 C CA . ASP A 1 105 ? -26.068 -12.669 26.193 1.00 92.00 105 ASP A CA 1
ATOM 821 C C . ASP A 1 105 ? -26.131 -11.261 26.818 1.00 92.00 105 ASP A C 1
ATOM 823 O O . ASP A 1 105 ? -25.824 -11.109 27.997 1.00 92.00 105 ASP A O 1
ATOM 827 N N . TYR A 1 106 ? -26.521 -10.229 26.058 1.00 91.69 106 TYR A N 1
ATOM 828 C CA . TYR A 1 106 ? -26.426 -8.821 26.483 1.00 91.69 106 TYR A CA 1
ATOM 829 C C . TYR A 1 106 ? -27.732 -8.028 26.397 1.00 91.69 106 TYR A C 1
ATOM 831 O O . TYR A 1 106 ? -27.720 -6.822 26.645 1.00 91.69 106 TYR A O 1
ATOM 839 N N . GLY A 1 107 ? -28.861 -8.654 26.054 1.00 91.31 107 GLY A N 1
ATOM 840 C CA . GLY A 1 107 ? -30.121 -7.948 25.802 1.00 91.31 107 GLY A CA 1
ATOM 841 C C . GLY A 1 107 ? -30.596 -7.051 26.954 1.00 91.31 107 GLY A C 1
ATOM 842 O O . GLY A 1 107 ? -31.194 -6.008 26.703 1.00 91.31 107 GLY A O 1
ATOM 843 N N . GLU A 1 108 ? -30.294 -7.415 28.205 1.00 93.94 108 GLU A N 1
ATOM 844 C CA . GLU A 1 108 ? -30.637 -6.616 29.393 1.00 93.94 108 GLU A CA 1
ATOM 845 C C . GLU A 1 108 ? -29.585 -5.544 29.748 1.00 93.94 108 GLU A C 1
ATOM 847 O O . GLU A 1 108 ? -29.881 -4.617 30.502 1.00 93.94 108 GLU A O 1
ATOM 852 N N . GLU A 1 109 ? -28.364 -5.645 29.210 1.00 93.50 109 GLU A N 1
ATOM 853 C CA . GLU A 1 109 ? -27.240 -4.740 29.500 1.00 93.50 109 GLU A CA 1
ATOM 854 C C . GLU A 1 109 ? -27.142 -3.571 28.508 1.00 93.50 109 GLU A C 1
ATOM 856 O O . GLU A 1 109 ? -26.544 -2.534 28.811 1.00 93.50 109 GLU A O 1
ATOM 861 N N . VAL A 1 110 ? -27.728 -3.718 27.317 1.00 92.81 110 VAL A N 1
ATOM 862 C CA . VAL A 1 110 ? -27.674 -2.711 26.252 1.00 92.81 110 VAL A CA 1
ATOM 863 C C . VAL A 1 110 ? -28.952 -1.881 26.190 1.00 92.81 110 VAL A C 1
ATOM 865 O O . VAL A 1 110 ? -30.067 -2.382 26.289 1.00 92.81 110 VAL A O 1
ATOM 868 N N . ALA A 1 111 ? -28.801 -0.577 25.960 1.00 95.06 111 ALA A N 1
ATOM 869 C CA . ALA A 1 111 ? -29.944 0.325 25.812 1.00 95.06 111 ALA A CA 1
ATOM 870 C C . ALA A 1 111 ? -30.653 0.194 24.449 1.00 95.06 111 ALA A C 1
ATOM 872 O O . ALA A 1 111 ? -31.807 0.598 24.310 1.00 95.06 111 ALA A O 1
ATOM 873 N N . LEU A 1 112 ? -29.950 -0.303 23.427 1.00 93.75 112 LEU A N 1
ATOM 874 C CA . LEU A 1 112 ? -30.431 -0.402 22.052 1.00 93.75 112 LEU A CA 1
ATOM 875 C C . LEU A 1 112 ? -29.710 -1.542 21.330 1.00 93.75 112 LEU A C 1
ATOM 877 O O . LEU A 1 112 ? -28.487 -1.644 21.408 1.00 93.75 112 LEU A O 1
ATOM 881 N N . VAL A 1 113 ? -30.466 -2.327 20.563 1.00 93.25 113 VAL A N 1
ATOM 882 C CA . VAL A 1 113 ? -29.938 -3.278 19.579 1.00 93.25 113 VAL A CA 1
ATOM 883 C C . VAL A 1 113 ? -30.366 -2.820 18.190 1.00 93.25 113 VAL A C 1
ATOM 885 O O . VAL A 1 113 ? -31.525 -2.458 17.981 1.00 93.25 113 VAL A O 1
ATOM 888 N N . ILE A 1 114 ? -29.422 -2.813 17.251 1.00 92.19 114 ILE A N 1
ATOM 889 C CA . ILE A 1 114 ? -29.674 -2.525 15.838 1.00 92.19 114 ILE A CA 1
ATOM 890 C C . ILE A 1 114 ? -29.506 -3.835 15.077 1.00 92.19 114 ILE A C 1
ATOM 892 O O . ILE A 1 114 ? -28.407 -4.383 15.041 1.00 92.19 114 ILE A O 1
ATOM 896 N N . ASP A 1 115 ? -30.591 -4.319 14.483 1.00 94.12 115 ASP A N 1
ATOM 897 C CA . ASP A 1 115 ? -30.574 -5.490 13.612 1.00 94.12 115 ASP A CA 1
ATOM 898 C C . ASP A 1 115 ? -30.498 -5.046 12.147 1.00 94.12 115 ASP A C 1
ATOM 900 O O . ASP A 1 115 ? -31.454 -4.489 11.605 1.00 94.12 115 ASP A O 1
ATOM 904 N N . ASP A 1 116 ? -29.336 -5.267 11.534 1.00 91.81 116 ASP A N 1
ATOM 905 C CA . ASP A 1 116 ? -29.072 -5.048 10.104 1.00 91.81 116 ASP A CA 1
ATOM 906 C C . ASP A 1 116 ? -28.787 -6.382 9.386 1.00 91.81 116 ASP A C 1
ATOM 908 O O . ASP A 1 116 ? -28.104 -6.444 8.363 1.00 91.81 116 ASP A O 1
ATOM 912 N N . GLY A 1 117 ? -29.288 -7.487 9.951 1.00 92.94 117 GLY A N 1
ATOM 913 C CA . GLY A 1 117 ? -29.027 -8.836 9.470 1.00 92.94 117 GLY A CA 1
ATOM 914 C C . GLY A 1 117 ? -27.644 -9.380 9.859 1.00 92.94 117 GLY A C 1
ATOM 915 O O . GLY A 1 117 ? -26.955 -8.832 10.723 1.00 92.94 117 GLY A O 1
ATOM 916 N N . PRO A 1 118 ? -27.234 -10.516 9.263 1.00 91.19 118 PRO A N 1
ATOM 917 C CA . PRO A 1 118 ? -25.982 -11.175 9.608 1.00 91.19 118 PRO A CA 1
ATOM 918 C C . PRO A 1 118 ? -24.760 -10.383 9.135 1.00 91.19 118 PRO A C 1
ATOM 920 O O . PRO A 1 118 ? -24.740 -9.829 8.033 1.00 91.19 118 PRO A O 1
ATOM 923 N N . SER A 1 119 ? -23.694 -10.402 9.936 1.00 88.44 119 SER A N 1
ATOM 924 C CA . SER A 1 119 ? -22.436 -9.743 9.584 1.00 88.44 119 SER A CA 1
ATOM 925 C C . SER A 1 119 ? -21.830 -10.310 8.287 1.00 88.44 119 SER A C 1
ATOM 927 O O . SER A 1 119 ? -21.858 -11.513 8.014 1.00 88.44 119 SER A O 1
ATOM 929 N N . ARG A 1 120 ? -21.233 -9.427 7.477 1.00 85.12 120 ARG A N 1
ATOM 930 C CA . ARG A 1 120 ? -20.730 -9.758 6.133 1.00 85.12 120 ARG A CA 1
ATOM 931 C C . ARG A 1 120 ? -19.590 -10.777 6.122 1.00 85.12 120 ARG A C 1
ATOM 933 O O . ARG A 1 120 ? -19.498 -11.565 5.183 1.00 85.12 120 ARG A O 1
ATOM 940 N N . PHE A 1 121 ? -18.666 -10.686 7.077 1.00 80.44 121 PHE A N 1
ATOM 941 C CA . PHE A 1 121 ? -17.413 -11.445 7.031 1.00 80.44 121 PHE A CA 1
ATOM 942 C C . PHE A 1 121 ? -17.442 -12.724 7.873 1.00 80.44 121 PHE A C 1
ATOM 944 O O . PHE A 1 121 ? -16.534 -13.537 7.734 1.00 80.44 121 PHE A O 1
ATOM 951 N N . GLY A 1 122 ? -18.480 -12.923 8.696 1.00 76.50 122 GLY A N 1
ATOM 952 C CA . GLY A 1 122 ? -18.708 -14.165 9.441 1.00 76.50 122 GLY A CA 1
ATOM 953 C C . GLY A 1 122 ? -17.651 -14.500 10.499 1.00 76.50 122 GLY A C 1
ATOM 954 O O . GLY A 1 122 ? -17.678 -15.600 11.041 1.00 76.50 122 GLY A O 1
ATOM 955 N N . ASP A 1 123 ? -16.731 -13.578 10.786 1.00 85.44 123 ASP A N 1
ATOM 956 C CA . ASP A 1 123 ? -15.682 -13.710 11.796 1.00 85.44 123 ASP A CA 1
ATOM 957 C C . ASP A 1 123 ? -15.292 -12.320 12.335 1.00 85.44 123 ASP A C 1
ATOM 959 O O . ASP A 1 123 ? -15.667 -11.288 11.768 1.00 85.44 123 ASP A O 1
ATOM 963 N N . GLN A 1 124 ? -14.550 -12.294 13.437 1.00 90.69 124 GLN A N 1
ATOM 964 C CA . GLN A 1 124 ? -14.027 -11.088 14.074 1.00 90.69 124 GLN A CA 1
ATOM 965 C C . GLN A 1 124 ? -12.920 -10.418 13.245 1.00 90.69 124 GLN A C 1
ATOM 967 O O . GLN A 1 124 ? -12.230 -11.046 12.435 1.00 90.69 124 GLN A O 1
ATOM 972 N N . SER A 1 125 ? -12.689 -9.130 13.484 1.00 93.81 125 SER A N 1
ATOM 973 C CA . SER A 1 125 ? -11.574 -8.405 12.871 1.00 93.81 125 SER A CA 1
ATOM 974 C C . SER A 1 125 ? -10.214 -8.968 13.276 1.00 93.81 125 SER A C 1
ATOM 976 O O . SER A 1 125 ? -9.990 -9.363 14.421 1.00 93.81 125 SER A O 1
ATOM 978 N N . THR A 1 126 ? -9.259 -8.905 12.349 1.00 96.25 126 THR A N 1
ATOM 979 C CA . THR A 1 126 ? -7.856 -9.197 12.656 1.00 96.25 126 THR A CA 1
ATOM 980 C C . THR A 1 126 ? -7.244 -8.010 13.396 1.00 96.25 126 THR A C 1
ATOM 982 O O . THR A 1 126 ? -7.254 -6.889 12.879 1.00 96.25 126 THR A O 1
ATOM 985 N N . ILE A 1 127 ? -6.675 -8.241 14.583 1.00 96.75 127 ILE A N 1
ATOM 986 C CA . ILE A 1 127 ? -5.936 -7.211 15.328 1.00 96.75 127 ILE A CA 1
ATOM 987 C C . ILE A 1 127 ? -4.453 -7.332 14.994 1.00 96.75 127 ILE A C 1
ATOM 989 O O . ILE A 1 127 ? -3.831 -8.370 15.235 1.00 96.75 127 ILE A O 1
ATOM 993 N N . VAL A 1 128 ? -3.887 -6.255 14.457 1.00 97.94 128 VAL A N 1
ATOM 994 C CA . VAL A 1 128 ? -2.489 -6.164 14.038 1.00 97.94 128 VAL A CA 1
ATOM 995 C C . VAL A 1 128 ? -1.769 -5.164 14.931 1.00 97.94 128 VAL A C 1
ATOM 997 O O . VAL A 1 128 ? -2.076 -3.975 14.913 1.00 97.94 128 VAL A O 1
ATOM 1000 N N . GLY A 1 129 ? -0.808 -5.652 15.710 1.00 97.31 129 GLY A N 1
ATOM 1001 C CA . GLY A 1 129 ? 0.078 -4.811 16.509 1.00 97.31 129 GLY A CA 1
ATOM 1002 C C . GLY A 1 129 ? 1.256 -4.337 15.675 1.00 97.31 129 GLY A C 1
ATOM 1003 O O . GLY A 1 129 ? 1.840 -5.140 14.942 1.00 97.31 129 GLY A O 1
ATOM 1004 N N . ILE A 1 130 ? 1.602 -3.056 15.788 1.00 96.19 130 ILE A N 1
ATOM 1005 C CA . ILE A 1 130 ? 2.718 -2.454 15.059 1.00 96.19 130 ILE A CA 1
ATOM 1006 C C . ILE A 1 130 ? 3.700 -1.820 16.041 1.00 96.19 130 ILE A C 1
ATOM 1008 O O . ILE A 1 130 ? 3.352 -0.904 16.783 1.00 96.19 130 ILE A O 1
ATOM 1012 N N . THR A 1 131 ? 4.948 -2.278 15.994 1.00 91.25 131 THR A N 1
ATOM 1013 C CA . THR A 1 131 ? 6.057 -1.796 16.830 1.00 91.25 131 THR A CA 1
ATOM 1014 C C . THR A 1 131 ? 7.317 -1.754 15.971 1.00 91.25 131 THR A C 1
ATOM 1016 O O . THR A 1 131 ? 7.510 -2.639 15.142 1.00 91.25 131 THR A O 1
ATOM 1019 N N . ASP A 1 132 ? 8.143 -0.713 16.103 1.00 86.69 132 ASP A N 1
ATOM 1020 C CA . ASP A 1 132 ? 9.395 -0.546 15.339 1.00 86.69 132 ASP A CA 1
ATOM 1021 C C . ASP A 1 132 ? 9.247 -0.737 13.816 1.00 86.69 132 ASP A C 1
ATOM 1023 O O . ASP A 1 132 ? 10.114 -1.281 13.136 1.00 86.69 132 ASP A O 1
ATOM 1027 N N . ASN A 1 133 ? 8.116 -0.280 13.264 1.00 86.12 133 ASN A N 1
ATOM 1028 C CA . ASN A 1 133 ? 7.772 -0.418 11.844 1.00 86.12 133 ASN A CA 1
ATOM 1029 C C . ASN A 1 133 ? 7.722 -1.883 11.350 1.00 86.12 133 ASN A C 1
ATOM 1031 O O . ASN A 1 133 ? 7.862 -2.143 10.155 1.00 86.12 133 ASN A O 1
ATOM 1035 N N . GLN A 1 134 ? 7.470 -2.824 12.261 1.00 90.94 134 GLN A N 1
ATOM 1036 C CA . GLN A 1 134 ? 7.136 -4.221 12.001 1.00 90.94 134 GLN A CA 1
ATOM 1037 C C . GLN A 1 134 ? 5.720 -4.516 12.502 1.00 90.94 134 GLN A C 1
ATOM 1039 O O . GLN A 1 134 ? 5.206 -3.822 13.379 1.00 90.94 134 GLN A O 1
ATOM 1044 N N . TRP A 1 135 ? 5.075 -5.539 11.943 1.00 94.94 135 TRP A N 1
ATOM 1045 C CA . TRP A 1 135 ? 3.728 -5.939 12.340 1.00 94.94 135 TRP A CA 1
ATOM 1046 C C . TRP A 1 135 ? 3.689 -7.381 12.839 1.00 94.94 135 TRP A C 1
ATOM 1048 O O . TRP A 1 135 ? 4.464 -8.231 12.404 1.00 94.94 135 TRP A O 1
ATOM 1058 N N . LYS A 1 136 ? 2.735 -7.662 13.727 1.00 96.75 136 LYS A N 1
ATOM 1059 C CA . LYS A 1 136 ? 2.365 -9.015 14.156 1.00 96.75 136 LYS A CA 1
ATOM 1060 C C . LYS A 1 136 ? 0.856 -9.123 14.324 1.00 96.75 136 LYS A C 1
ATOM 1062 O O . LYS A 1 136 ? 0.198 -8.157 14.707 1.00 96.75 136 LYS A O 1
ATOM 1067 N N . ILE A 1 137 ? 0.306 -10.307 14.078 1.00 97.56 137 ILE A N 1
ATOM 1068 C CA . ILE A 1 137 ? -1.093 -10.591 14.409 1.00 97.56 137 ILE A CA 1
ATOM 1069 C C . ILE A 1 137 ? -1.181 -10.810 15.921 1.00 97.56 137 ILE A C 1
ATOM 1071 O O . ILE A 1 137 ? -0.555 -11.718 16.460 1.00 97.56 137 ILE A O 1
ATOM 1075 N N . LEU A 1 138 ? -1.949 -9.959 16.597 1.00 95.88 138 LEU A N 1
ATOM 1076 C CA . LEU A 1 138 ? -2.288 -10.097 18.014 1.00 95.88 138 LEU A CA 1
ATOM 1077 C C . LEU A 1 138 ? -3.532 -10.964 18.205 1.00 95.88 138 LEU A C 1
ATOM 1079 O O . LEU A 1 138 ? -3.622 -11.711 19.174 1.00 95.88 138 LEU A O 1
ATOM 1083 N N . GLN A 1 139 ? -4.476 -10.862 17.267 1.00 94.44 139 GLN A N 1
ATOM 1084 C CA . GLN A 1 139 ? -5.700 -11.651 17.239 1.00 94.44 139 GLN A CA 1
ATOM 1085 C C . GLN A 1 139 ? -6.020 -12.038 15.789 1.00 94.44 139 GLN A C 1
ATOM 1087 O O . GLN A 1 139 ? -6.194 -11.138 14.960 1.00 94.44 139 GLN A O 1
ATOM 1092 N N . PRO A 1 140 ? -6.085 -13.342 15.464 1.00 94.75 140 PRO A N 1
ATOM 1093 C CA . PRO A 1 140 ? -6.523 -13.811 14.155 1.00 94.75 140 PRO A CA 1
ATOM 1094 C C . PRO A 1 140 ? -7.990 -13.460 13.898 1.00 94.75 140 PRO A C 1
ATOM 1096 O O . PRO A 1 140 ? -8.797 -13.416 14.827 1.00 94.75 140 PRO A O 1
ATOM 1099 N N . GLY A 1 141 ? -8.324 -13.258 12.629 1.00 93.62 141 GLY A N 1
ATOM 1100 C CA . GLY A 1 141 ? -9.678 -12.967 12.177 1.00 93.62 141 GLY A CA 1
ATOM 1101 C C . GLY A 1 141 ? -9.758 -13.009 10.654 1.00 93.62 141 GLY A C 1
ATOM 1102 O O . GLY A 1 141 ? -8.954 -13.67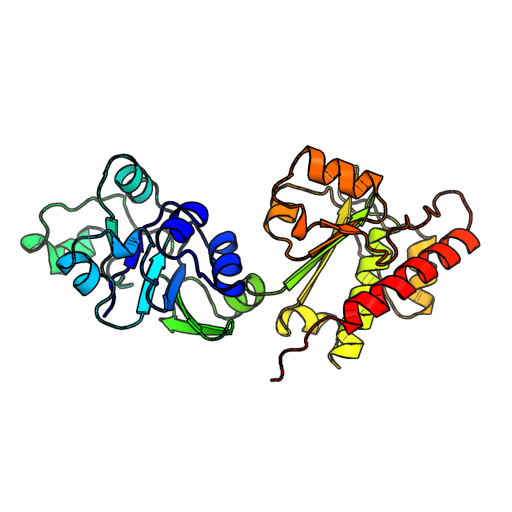7 9.999 1.00 93.62 141 GLY A O 1
ATOM 1103 N N . VAL A 1 142 ? -10.683 -12.233 10.091 1.00 93.56 142 VAL A N 1
ATOM 1104 C CA . VAL A 1 142 ? -11.011 -12.203 8.651 1.00 93.56 142 VAL A CA 1
ATOM 1105 C C . VAL A 1 142 ? -9.790 -12.055 7.730 1.00 93.56 142 VAL A C 1
ATOM 1107 O O . VAL A 1 142 ? -9.743 -12.645 6.649 1.00 93.56 142 VAL A O 1
ATOM 1110 N N . VAL A 1 143 ? -8.798 -11.247 8.116 1.00 95.19 143 VAL A N 1
ATOM 1111 C CA . VAL A 1 143 ? -7.597 -11.003 7.305 1.00 95.19 143 VAL A CA 1
ATOM 1112 C C . VAL A 1 143 ? -6.465 -11.929 7.735 1.00 95.19 143 VAL A C 1
ATOM 1114 O O . VAL A 1 143 ? -5.976 -11.856 8.863 1.00 95.19 143 VAL A O 1
ATOM 1117 N N . THR A 1 144 ? -6.015 -12.766 6.801 1.00 95.38 144 THR A N 1
ATOM 1118 C CA . THR A 1 144 ? -4.953 -13.756 7.019 1.00 95.38 144 THR A CA 1
ATOM 1119 C C . THR A 1 144 ? -3.553 -13.141 7.015 1.00 95.38 144 THR A C 1
ATOM 1121 O O . THR A 1 144 ? -3.321 -12.082 6.427 1.00 95.38 144 THR A O 1
ATOM 1124 N N . GLU A 1 145 ? -2.580 -13.851 7.593 1.00 94.50 145 GLU A N 1
ATOM 1125 C CA . GLU A 1 145 ? -1.164 -13.453 7.571 1.00 94.50 145 GLU A CA 1
ATOM 1126 C C . GLU A 1 145 ? -0.631 -13.270 6.143 1.00 94.50 145 GLU A C 1
ATOM 1128 O O . GLU A 1 145 ? 0.026 -12.273 5.854 1.00 94.50 145 GLU A O 1
ATOM 1133 N N . THR A 1 146 ? -0.966 -14.177 5.219 1.00 92.31 146 THR A N 1
ATOM 1134 C CA . THR A 1 146 ? -0.592 -14.067 3.799 1.00 92.31 146 THR A CA 1
ATOM 1135 C C . THR A 1 146 ? -1.138 -12.786 3.170 1.00 92.31 146 THR A C 1
ATOM 1137 O O . THR A 1 146 ? -0.438 -12.097 2.427 1.00 92.31 146 THR A O 1
ATOM 1140 N N . THR A 1 147 ? -2.380 -12.423 3.503 1.00 93.50 147 THR A N 1
ATOM 1141 C CA . THR A 1 147 ? -2.988 -11.181 3.019 1.00 93.50 147 THR A CA 1
ATOM 1142 C C . THR A 1 147 ? -2.273 -9.967 3.608 1.00 93.50 147 THR A C 1
ATOM 1144 O O . THR A 1 147 ? -1.943 -9.047 2.862 1.00 93.50 147 THR A O 1
ATOM 1147 N N . LEU A 1 148 ? -1.965 -9.975 4.908 1.00 94.69 148 LEU A N 1
ATOM 1148 C CA . LEU A 1 148 ? -1.229 -8.893 5.567 1.00 94.69 148 LEU A CA 1
ATOM 1149 C C . LEU A 1 148 ? 0.192 -8.728 5.022 1.00 94.69 148 LEU A C 1
ATOM 1151 O O . LEU A 1 148 ? 0.592 -7.596 4.765 1.00 94.69 148 LEU A O 1
ATOM 1155 N N . LYS A 1 149 ? 0.922 -9.819 4.750 1.00 91.94 149 LYS A N 1
ATOM 1156 C CA . LYS A 1 149 ? 2.240 -9.772 4.085 1.00 91.94 149 LYS A CA 1
ATOM 1157 C C . LYS A 1 149 ? 2.159 -8.998 2.775 1.00 91.94 149 LYS A C 1
ATOM 1159 O O . LYS A 1 149 ? 2.863 -8.000 2.603 1.00 91.94 149 LYS A O 1
ATOM 1164 N N . ARG A 1 150 ? 1.203 -9.357 1.918 1.00 90.19 150 ARG A N 1
ATOM 1165 C CA . ARG A 1 150 ? 0.959 -8.658 0.650 1.00 90.19 150 ARG A CA 1
ATOM 1166 C C . ARG A 1 150 ? 0.579 -7.187 0.854 1.00 90.19 150 ARG A C 1
ATOM 1168 O O . ARG A 1 150 ? 1.119 -6.317 0.182 1.00 90.19 150 ARG A O 1
ATOM 1175 N N . LEU A 1 151 ? -0.319 -6.884 1.795 1.00 92.12 151 LEU A N 1
ATOM 1176 C CA . LEU A 1 151 ? -0.756 -5.506 2.066 1.00 92.12 151 LEU A CA 1
ATOM 1177 C C . LEU A 1 151 ? 0.335 -4.651 2.728 1.00 92.12 151 LEU A C 1
ATOM 1179 O O . LEU A 1 151 ? 0.332 -3.436 2.554 1.00 92.12 151 LEU A O 1
ATOM 1183 N N . SER A 1 152 ? 1.289 -5.256 3.433 1.00 92.88 152 SER A N 1
ATOM 1184 C CA . SER A 1 152 ? 2.439 -4.570 4.037 1.00 92.88 152 SER A CA 1
ATOM 1185 C C . SER A 1 152 ? 3.613 -4.348 3.074 1.00 92.88 152 SER A C 1
ATOM 1187 O O . SER A 1 152 ? 4.482 -3.518 3.353 1.00 92.88 152 SER A O 1
ATOM 1189 N N . SER A 1 153 ? 3.614 -5.040 1.928 1.00 92.88 153 SER A N 1
ATOM 1190 C CA . SER A 1 153 ? 4.712 -5.023 0.956 1.00 92.88 153 SER A CA 1
ATOM 1191 C C . SER A 1 153 ? 4.997 -3.620 0.412 1.00 92.88 153 SER A C 1
ATOM 1193 O O . SER A 1 153 ? 4.100 -2.778 0.315 1.00 92.88 153 SER A O 1
ATOM 1195 N N . GLU A 1 154 ? 6.248 -3.347 0.063 1.00 93.25 154 GLU A N 1
ATOM 1196 C CA . GLU A 1 154 ? 6.628 -2.170 -0.713 1.00 93.25 154 GLU A CA 1
ATOM 1197 C C . GLU A 1 154 ? 6.234 -2.348 -2.176 1.00 93.25 154 GLU A C 1
ATOM 1199 O O . GLU A 1 154 ? 6.588 -3.347 -2.800 1.00 93.25 154 GLU A O 1
ATOM 1204 N N . ILE A 1 155 ? 5.493 -1.383 -2.716 1.00 95.38 155 ILE A N 1
ATOM 1205 C CA . ILE A 1 155 ? 5.025 -1.404 -4.102 1.00 95.38 155 ILE A CA 1
ATOM 1206 C C . ILE A 1 155 ? 5.812 -0.382 -4.925 1.00 95.38 155 ILE A C 1
ATOM 1208 O O . ILE A 1 155 ? 5.697 0.827 -4.706 1.00 95.38 155 ILE A O 1
ATOM 1212 N N . TYR A 1 156 ? 6.580 -0.886 -5.888 1.00 97.56 156 TYR A N 1
ATOM 1213 C CA . TYR A 1 156 ? 7.365 -0.117 -6.851 1.00 97.56 156 TYR A CA 1
ATOM 1214 C C . TYR A 1 156 ? 6.632 -0.079 -8.193 1.00 97.56 156 TYR A C 1
ATOM 1216 O O . TYR A 1 156 ? 6.355 -1.124 -8.779 1.00 97.56 156 TYR A O 1
ATOM 1224 N N . MET A 1 157 ? 6.323 1.122 -8.679 1.00 98.31 157 MET A N 1
ATOM 1225 C CA . MET A 1 157 ? 5.548 1.342 -9.899 1.00 98.31 157 MET A CA 1
ATOM 1226 C C . MET A 1 157 ? 6.356 2.130 -10.930 1.00 98.31 157 MET A C 1
ATOM 1228 O O . MET A 1 157 ? 6.672 3.301 -10.713 1.00 98.31 157 MET A O 1
ATOM 1232 N N . PHE A 1 158 ? 6.663 1.517 -12.074 1.00 98.69 158 PHE A N 1
ATOM 1233 C CA . PHE A 1 158 ? 7.363 2.170 -13.185 1.00 98.69 158 PHE A CA 1
ATOM 1234 C C . PHE A 1 158 ? 6.382 2.723 -14.216 1.00 98.69 158 PHE A C 1
ATOM 1236 O O . PHE A 1 158 ? 5.504 2.017 -14.704 1.00 98.69 158 PHE A O 1
ATOM 1243 N N . ILE A 1 159 ? 6.541 3.991 -14.587 1.00 98.69 159 ILE A N 1
ATOM 1244 C CA . ILE A 1 159 ? 5.542 4.730 -15.360 1.00 98.69 159 ILE A CA 1
ATOM 1245 C C . ILE A 1 159 ? 6.178 5.338 -16.601 1.00 98.69 159 ILE A C 1
ATOM 1247 O O . ILE A 1 159 ? 7.117 6.133 -16.517 1.00 98.69 159 ILE A O 1
ATOM 1251 N N . CYS A 1 160 ? 5.628 4.996 -17.764 1.00 98.06 160 CYS A N 1
ATOM 1252 C CA . CYS A 1 160 ? 5.958 5.643 -19.032 1.00 98.06 160 CYS A CA 1
ATOM 1253 C C . CYS A 1 160 ? 4.686 6.110 -19.762 1.00 98.06 160 CYS A C 1
ATOM 1255 O O . CYS A 1 160 ? 3.627 6.248 -19.155 1.00 98.06 160 CYS A O 1
ATOM 1257 N N . THR A 1 161 ? 4.775 6.386 -21.066 1.00 97.56 161 THR A N 1
ATOM 1258 C CA . THR A 1 161 ? 3.608 6.820 -21.849 1.00 97.56 161 THR A CA 1
ATOM 1259 C C . THR A 1 161 ? 2.639 5.662 -22.105 1.00 97.56 161 THR A C 1
ATOM 1261 O O . THR A 1 161 ? 1.512 5.690 -21.624 1.00 97.56 161 THR A O 1
ATOM 1264 N N . GLY A 1 162 ? 3.076 4.640 -22.851 1.00 96.56 162 GLY A N 1
ATOM 1265 C CA . GLY A 1 162 ? 2.194 3.585 -23.370 1.00 96.56 162 GLY A CA 1
ATOM 1266 C C . GLY A 1 162 ? 2.239 2.251 -22.623 1.00 96.56 162 GLY A C 1
ATOM 1267 O O . GLY A 1 162 ? 1.483 1.357 -22.967 1.00 96.56 162 GLY A O 1
ATOM 1268 N N . ASN A 1 163 ? 3.115 2.100 -21.623 1.00 98.19 163 ASN A N 1
ATOM 1269 C CA . ASN A 1 163 ? 3.330 0.845 -20.885 1.00 98.19 163 ASN A CA 1
ATOM 1270 C C . ASN A 1 163 ? 3.658 -0.380 -21.760 1.00 98.19 163 ASN A C 1
ATOM 1272 O O . ASN A 1 163 ? 3.283 -1.501 -21.441 1.00 98.19 163 ASN A O 1
ATOM 1276 N N . THR A 1 164 ? 4.387 -0.160 -22.855 1.00 96.94 164 THR A N 1
ATOM 1277 C CA . THR A 1 164 ? 4.793 -1.219 -23.795 1.00 96.94 164 THR A CA 1
ATOM 1278 C C . THR A 1 164 ? 6.305 -1.323 -23.985 1.00 96.94 164 THR A C 1
ATOM 1280 O O . THR A 1 164 ? 6.781 -2.344 -24.453 1.00 96.94 164 THR A O 1
ATOM 1283 N N . CYS A 1 165 ? 7.094 -0.304 -23.628 1.00 94.88 165 CYS A N 1
ATOM 1284 C CA . CYS A 1 165 ? 8.536 -0.290 -23.906 1.00 94.88 165 CYS A CA 1
ATOM 1285 C C . CYS A 1 165 ? 9.379 0.019 -22.659 1.00 94.88 165 CYS A C 1
ATOM 1287 O O . CYS A 1 165 ? 9.877 -0.893 -22.006 1.00 94.88 165 CYS A O 1
ATOM 1289 N N . ARG A 1 166 ? 9.506 1.298 -22.279 1.00 97.81 166 ARG A N 1
ATOM 1290 C CA . ARG A 1 166 ? 10.396 1.734 -21.186 1.00 97.81 166 ARG A CA 1
ATOM 1291 C C . ARG A 1 166 ? 10.021 1.155 -19.821 1.00 97.81 166 ARG A C 1
ATOM 1293 O O . ARG A 1 166 ? 10.879 0.637 -19.119 1.00 97.81 166 ARG A O 1
ATOM 1300 N N . SER A 1 167 ? 8.749 1.242 -19.429 1.00 98.19 167 SER A N 1
ATOM 1301 C CA . SER A 1 167 ? 8.337 0.784 -18.097 1.00 98.19 167 SER A CA 1
ATOM 1302 C C . SER A 1 167 ? 8.266 -0.739 -17.936 1.00 98.19 167 SER A C 1
ATOM 1304 O O . SER A 1 167 ? 8.675 -1.180 -16.868 1.00 98.19 167 SER A O 1
ATOM 1306 N N . PRO A 1 168 ? 7.859 -1.552 -18.939 1.00 98.19 168 PRO A N 1
ATOM 1307 C CA . PRO A 1 168 ? 8.003 -3.007 -18.832 1.00 98.19 168 PRO A CA 1
ATOM 1308 C C . PRO A 1 168 ? 9.469 -3.443 -18.758 1.00 98.19 168 PRO A C 1
ATOM 1310 O O . PRO A 1 168 ? 9.807 -4.319 -17.967 1.00 98.19 168 PRO A O 1
ATOM 1313 N N . MET A 1 169 ? 10.366 -2.781 -19.509 1.00 98.19 169 MET A N 1
ATOM 1314 C CA . MET A 1 169 ? 11.801 -3.050 -19.376 1.00 98.19 169 MET A CA 1
ATOM 1315 C C . MET A 1 169 ? 12.305 -2.730 -17.965 1.00 98.19 169 MET A C 1
ATOM 1317 O O . MET A 1 169 ? 13.038 -3.520 -17.375 1.00 98.19 169 MET A O 1
ATOM 1321 N N . ALA A 1 170 ? 11.891 -1.587 -17.410 1.00 98.56 170 ALA A N 1
ATOM 1322 C CA . ALA A 1 170 ? 12.269 -1.196 -16.059 1.00 98.56 170 ALA A CA 1
ATOM 1323 C C . ALA A 1 170 ? 11.737 -2.163 -14.990 1.00 98.56 170 ALA A C 1
ATOM 1325 O O . ALA A 1 170 ? 12.471 -2.499 -14.068 1.00 98.56 170 ALA A O 1
ATOM 1326 N N . GLU A 1 171 ? 10.498 -2.640 -15.130 1.00 98.50 171 GLU A N 1
ATOM 1327 C CA . GLU A 1 171 ? 9.907 -3.643 -14.242 1.00 98.50 171 GLU A CA 1
ATOM 1328 C C . GLU A 1 171 ? 10.715 -4.946 -14.237 1.00 98.50 171 GLU A C 1
ATOM 1330 O O . GLU A 1 171 ? 11.142 -5.383 -13.167 1.00 98.50 171 GLU A O 1
ATOM 1335 N N . GLY A 1 172 ? 10.985 -5.526 -15.413 1.00 98.19 172 GLY A N 1
ATOM 1336 C CA . GLY A 1 172 ? 11.752 -6.771 -15.530 1.00 98.19 172 GLY A CA 1
ATOM 1337 C C . GLY A 1 172 ? 13.172 -6.641 -14.970 1.00 98.19 172 GLY A C 1
ATOM 1338 O O . GLY A 1 172 ? 13.590 -7.436 -14.129 1.00 98.19 172 GLY A O 1
ATOM 1339 N N . LEU A 1 173 ? 13.891 -5.581 -15.357 1.00 98.38 173 LEU A N 1
ATOM 1340 C CA . LEU A 1 173 ? 15.233 -5.295 -14.836 1.00 98.38 173 LEU A CA 1
ATOM 1341 C C . LEU A 1 173 ? 15.236 -5.110 -13.317 1.00 98.38 173 LEU A C 1
ATOM 1343 O O . LEU A 1 173 ? 16.114 -5.629 -12.630 1.00 98.38 173 LEU A O 1
ATOM 1347 N N . PHE A 1 174 ? 14.265 -4.377 -12.773 1.00 98.31 174 PHE A N 1
ATOM 1348 C CA . PHE A 1 174 ? 14.212 -4.116 -11.340 1.00 98.31 174 PHE A CA 1
ATOM 1349 C C . PHE A 1 174 ? 13.909 -5.378 -10.539 1.00 98.31 174 PHE A C 1
ATOM 1351 O O . PHE A 1 174 ? 14.557 -5.601 -9.518 1.00 98.31 174 PHE A O 1
ATOM 1358 N N . ARG A 1 175 ? 12.974 -6.220 -11.004 1.00 98.00 175 ARG A N 1
ATOM 1359 C CA . ARG A 1 175 ? 12.686 -7.520 -10.379 1.00 98.00 175 ARG A CA 1
ATOM 1360 C C . ARG A 1 175 ? 13.942 -8.378 -10.313 1.00 98.00 175 ARG A C 1
ATOM 1362 O O . ARG A 1 175 ? 14.281 -8.852 -9.230 1.00 98.00 175 ARG A O 1
ATOM 1369 N N . LYS A 1 176 ? 14.673 -8.485 -11.425 1.00 97.62 176 LYS A N 1
ATOM 1370 C CA . LYS A 1 176 ? 15.926 -9.237 -11.495 1.00 97.62 176 LYS A CA 1
ATOM 1371 C C . LYS A 1 176 ? 16.985 -8.700 -10.527 1.00 97.62 176 LYS A C 1
ATOM 1373 O O . LYS A 1 176 ? 17.503 -9.448 -9.699 1.00 97.62 176 LYS A O 1
ATOM 1378 N N . LEU A 1 177 ? 17.262 -7.395 -10.575 1.00 97.25 177 LEU A N 1
ATOM 1379 C CA . LEU A 1 177 ? 18.249 -6.742 -9.704 1.00 97.25 177 LEU A CA 1
ATOM 1380 C C . LEU A 1 177 ? 17.895 -6.878 -8.215 1.00 97.25 177 LEU A C 1
ATOM 1382 O O . LEU A 1 177 ? 18.776 -7.084 -7.377 1.00 97.25 177 LEU A O 1
ATOM 1386 N N . LEU A 1 178 ? 16.611 -6.754 -7.875 1.00 96.88 178 LEU A N 1
ATOM 1387 C CA . LEU A 1 178 ? 16.134 -6.878 -6.503 1.00 96.88 178 LEU A CA 1
ATOM 1388 C C . LEU A 1 178 ? 16.231 -8.326 -6.006 1.00 96.88 178 LEU A C 1
ATOM 1390 O O . LEU A 1 178 ? 16.717 -8.546 -4.898 1.00 96.88 178 LEU A O 1
ATOM 1394 N N . ALA A 1 179 ? 15.838 -9.302 -6.826 1.00 96.12 179 ALA A N 1
ATOM 1395 C CA . ALA A 1 179 ? 15.956 -10.725 -6.514 1.00 96.12 179 ALA A CA 1
ATOM 1396 C C . ALA A 1 179 ? 17.424 -11.131 -6.292 1.00 96.12 179 ALA A C 1
ATOM 1398 O O . ALA A 1 179 ? 17.745 -11.776 -5.291 1.00 96.12 179 ALA A O 1
ATOM 1399 N N . ASP A 1 180 ? 18.339 -10.650 -7.141 1.00 95.75 180 ASP A N 1
ATOM 1400 C CA . ASP A 1 180 ? 19.781 -10.875 -6.987 1.00 95.75 180 ASP A CA 1
ATOM 1401 C C . ASP A 1 180 ? 20.320 -10.260 -5.685 1.00 95.75 180 ASP A C 1
ATOM 1403 O O . ASP A 1 180 ? 21.072 -10.907 -4.948 1.00 95.75 180 ASP A O 1
ATOM 1407 N N . LYS A 1 181 ? 19.898 -9.032 -5.347 1.00 95.19 181 LYS A N 1
ATOM 1408 C CA . LYS A 1 181 ? 20.271 -8.369 -4.087 1.00 95.19 181 LYS A CA 1
ATOM 1409 C C . LYS A 1 181 ? 19.744 -9.124 -2.858 1.00 95.19 181 LYS A C 1
ATOM 1411 O O . LYS A 1 181 ? 20.458 -9.228 -1.858 1.00 95.19 181 LYS A O 1
ATOM 1416 N N . LEU A 1 182 ? 18.525 -9.659 -2.930 1.00 94.19 182 LEU A N 1
ATOM 1417 C CA . LEU A 1 182 ? 17.882 -10.435 -1.863 1.00 94.19 182 LEU A CA 1
ATOM 1418 C C . LEU A 1 182 ? 18.324 -11.907 -1.824 1.00 94.19 182 LEU A C 1
ATOM 1420 O O . LEU A 1 182 ? 18.023 -12.601 -0.853 1.00 94.19 182 LEU A O 1
ATOM 1424 N N . LYS A 1 183 ? 19.062 -12.372 -2.842 1.00 95.12 183 LYS A N 1
ATOM 1425 C CA . LYS A 1 183 ? 19.461 -13.775 -3.034 1.00 95.12 183 LYS A CA 1
ATOM 1426 C C . LYS A 1 183 ? 18.257 -14.725 -3.036 1.00 95.12 183 LYS A C 1
ATOM 1428 O O . LYS A 1 183 ? 18.299 -15.782 -2.406 1.00 95.12 183 LYS A O 1
ATOM 1433 N N . CYS A 1 184 ? 17.190 -14.335 -3.726 1.00 95.00 184 CYS A N 1
ATOM 1434 C CA . CYS A 1 184 ? 15.976 -15.130 -3.903 1.00 95.00 184 CYS A CA 1
ATOM 1435 C C . CYS A 1 184 ? 15.590 -15.213 -5.383 1.00 95.00 184 CYS A C 1
ATOM 1437 O O . CYS A 1 184 ? 16.215 -14.579 -6.234 1.00 95.00 184 CYS A O 1
ATOM 1439 N N . GLN A 1 185 ? 14.583 -16.021 -5.696 1.00 94.75 185 GLN A N 1
ATOM 1440 C CA . GLN A 1 185 ? 13.964 -16.030 -7.018 1.00 94.75 185 GLN A CA 1
ATOM 1441 C C . GLN A 1 185 ? 12.983 -14.853 -7.169 1.00 94.75 185 GLN A C 1
ATOM 1443 O O . GLN A 1 185 ? 12.527 -14.264 -6.185 1.00 94.75 185 GLN A O 1
ATOM 1448 N N . GLU A 1 186 ? 12.666 -14.478 -8.411 1.00 93.81 186 GLU A N 1
ATOM 1449 C CA . GLU A 1 186 ? 11.776 -13.342 -8.704 1.00 93.81 186 GLU A CA 1
ATOM 1450 C C . GLU A 1 186 ? 10.318 -13.560 -8.270 1.00 93.81 186 GLU A C 1
ATOM 1452 O O . GLU A 1 186 ? 9.586 -12.587 -8.074 1.00 93.81 186 GLU A O 1
ATOM 1457 N N . ASP A 1 187 ? 9.876 -14.811 -8.148 1.00 92.44 187 ASP A N 1
ATOM 1458 C CA . ASP A 1 187 ? 8.560 -15.205 -7.634 1.00 92.44 187 ASP A CA 1
ATOM 1459 C C . ASP A 1 187 ? 8.488 -15.148 -6.099 1.00 92.44 187 ASP A C 1
ATOM 1461 O O . ASP A 1 187 ? 7.411 -14.954 -5.543 1.00 92.44 187 ASP A O 1
ATOM 1465 N N . GLU A 1 188 ? 9.630 -15.198 -5.409 1.00 93.19 188 GLU A N 1
ATOM 1466 C CA . GLU A 1 188 ? 9.712 -15.031 -3.954 1.00 93.19 188 GLU A CA 1
ATOM 1467 C C . GLU A 1 188 ? 9.689 -13.558 -3.505 1.00 93.19 188 GLU A C 1
ATOM 1469 O O . GLU A 1 188 ? 9.610 -13.283 -2.305 1.00 93.19 188 GLU A O 1
ATOM 1474 N N . LEU A 1 189 ? 9.762 -12.589 -4.429 1.00 93.38 189 LEU A N 1
ATOM 1475 C CA . LEU A 1 189 ? 9.815 -11.160 -4.088 1.00 93.38 189 LEU A CA 1
ATOM 1476 C C . LEU A 1 189 ? 8.621 -10.721 -3.229 1.00 93.38 189 LEU A C 1
ATOM 1478 O O . LEU A 1 189 ? 8.811 -9.997 -2.250 1.00 93.38 189 LEU A O 1
ATOM 1482 N N . SER A 1 190 ? 7.414 -11.210 -3.531 1.00 90.69 190 SER A N 1
ATOM 1483 C CA . SER A 1 190 ? 6.216 -10.890 -2.747 1.00 90.69 190 SER A CA 1
ATOM 1484 C C . SER A 1 190 ? 6.293 -11.429 -1.322 1.00 90.69 190 SER A C 1
ATOM 1486 O O . SER A 1 190 ? 5.871 -10.751 -0.386 1.00 90.69 190 SER A O 1
ATOM 1488 N N . ASP A 1 191 ? 6.886 -12.609 -1.138 1.00 88.06 191 ASP A N 1
ATOM 1489 C CA . ASP A 1 191 ? 7.090 -13.203 0.186 1.00 88.06 191 ASP A CA 1
ATOM 1490 C C . ASP A 1 191 ? 8.163 -12.455 0.980 1.00 88.06 191 ASP A C 1
ATOM 1492 O O . ASP A 1 191 ? 8.133 -12.438 2.211 1.00 88.06 191 ASP A O 1
ATOM 1496 N N . ARG A 1 192 ? 9.097 -11.801 0.280 1.00 89.56 192 ARG A N 1
ATOM 1497 C CA . ARG A 1 192 ? 10.076 -10.872 0.860 1.00 89.56 192 ARG A CA 1
ATOM 1498 C C . ARG A 1 192 ? 9.526 -9.454 1.049 1.00 89.56 192 ARG A C 1
ATOM 1500 O O . ARG A 1 192 ? 10.268 -8.582 1.487 1.00 89.56 192 ARG A O 1
ATOM 1507 N N . GLY A 1 193 ? 8.242 -9.226 0.769 1.00 91.00 193 GLY A N 1
ATOM 1508 C CA . GLY A 1 193 ? 7.584 -7.944 1.002 1.00 91.00 193 GLY A CA 1
ATOM 1509 C C . GLY A 1 193 ? 7.783 -6.922 -0.115 1.00 91.00 193 GLY A C 1
ATOM 1510 O O . GLY A 1 193 ? 7.668 -5.728 0.147 1.00 91.00 193 GLY A O 1
ATOM 1511 N N . PHE A 1 194 ? 8.066 -7.357 -1.343 1.00 94.56 194 PHE A N 1
ATOM 1512 C CA . PHE A 1 194 ? 8.253 -6.480 -2.497 1.00 94.56 194 PHE A CA 1
ATOM 1513 C C . PHE A 1 194 ? 7.293 -6.842 -3.626 1.00 94.56 194 PHE A C 1
ATOM 1515 O O . PHE A 1 194 ? 7.192 -7.991 -4.048 1.00 94.56 194 PHE A O 1
ATOM 1522 N N . ILE A 1 195 ? 6.605 -5.835 -4.150 1.00 95.62 195 ILE A N 1
ATOM 1523 C CA . ILE A 1 195 ? 5.752 -5.944 -5.330 1.00 95.62 195 ILE A CA 1
ATOM 1524 C C . ILE A 1 195 ? 6.258 -4.921 -6.337 1.00 95.62 195 ILE A C 1
ATOM 1526 O O . ILE A 1 195 ? 6.472 -3.754 -6.012 1.00 95.62 195 ILE A O 1
ATOM 1530 N N . VAL A 1 196 ? 6.445 -5.365 -7.571 1.00 97.56 196 VAL A N 1
ATOM 1531 C CA . VAL A 1 196 ? 6.947 -4.534 -8.662 1.00 97.56 196 VAL A CA 1
ATOM 1532 C C . VAL A 1 196 ? 5.929 -4.583 -9.786 1.00 97.56 196 VAL A C 1
ATOM 1534 O O . VAL A 1 196 ? 5.408 -5.653 -10.089 1.00 97.56 196 VAL A O 1
ATOM 1537 N N . GLY A 1 197 ? 5.632 -3.435 -10.377 1.00 97.75 197 GLY A N 1
ATOM 1538 C CA . GLY A 1 197 ? 4.754 -3.348 -11.532 1.00 97.75 197 GLY A CA 1
ATOM 1539 C C . GLY A 1 197 ? 5.050 -2.125 -12.384 1.00 97.75 197 GLY A C 1
ATOM 1540 O O . GLY A 1 197 ? 5.864 -1.263 -12.033 1.00 97.75 197 GLY A O 1
ATOM 1541 N N . SER A 1 198 ? 4.351 -2.032 -13.506 1.00 98.50 198 SER A N 1
ATOM 1542 C CA . SER A 1 198 ? 4.427 -0.888 -14.399 1.00 98.50 198 SER A CA 1
ATOM 1543 C C . SER A 1 198 ? 3.066 -0.489 -14.959 1.00 98.50 198 SER A C 1
ATOM 1545 O O . SER A 1 198 ? 2.150 -1.301 -15.070 1.00 98.50 198 SER A O 1
ATOM 1547 N N . ALA A 1 199 ? 2.938 0.789 -15.315 1.00 98.50 199 ALA A N 1
ATOM 1548 C CA . ALA A 1 199 ? 1.729 1.367 -15.891 1.00 98.50 199 ALA A CA 1
ATOM 1549 C C . ALA A 1 199 ? 2.066 2.491 -16.885 1.00 98.50 199 ALA A C 1
ATOM 1551 O O . ALA A 1 199 ? 3.229 2.880 -17.055 1.00 98.50 199 ALA A O 1
ATOM 1552 N N . GLY A 1 200 ? 1.054 3.008 -17.582 1.00 98.06 200 GLY A N 1
ATOM 1553 C CA . GLY A 1 200 ? 1.236 4.063 -18.578 1.00 98.06 200 GLY A CA 1
ATOM 1554 C C . GLY A 1 200 ? 0.199 5.165 -18.475 1.00 98.06 200 GLY A C 1
ATOM 1555 O O . GLY A 1 200 ? -0.982 4.894 -18.281 1.00 98.06 200 GLY A O 1
ATOM 1556 N N . LEU A 1 201 ? 0.638 6.413 -18.638 1.00 97.56 201 LEU A N 1
ATOM 1557 C CA . LEU A 1 201 ? -0.240 7.588 -18.572 1.00 97.56 201 LEU A CA 1
ATOM 1558 C C . LEU A 1 201 ? -1.269 7.643 -19.706 1.00 97.56 201 LEU A C 1
ATOM 1560 O O . LEU A 1 201 ? -2.343 8.203 -19.536 1.00 97.56 201 LEU A O 1
ATOM 1564 N N . ALA A 1 202 ? -0.940 7.064 -20.859 1.00 96.00 202 ALA A N 1
ATOM 1565 C CA . ALA A 1 202 ? -1.803 7.004 -22.035 1.00 96.00 202 ALA A CA 1
ATOM 1566 C C . ALA A 1 202 ? -1.830 5.581 -22.620 1.00 96.00 202 ALA A C 1
ATOM 1568 O O . ALA A 1 202 ? -1.844 5.394 -23.837 1.00 96.00 202 ALA A O 1
ATOM 1569 N N . ALA A 1 203 ? -1.762 4.569 -21.752 1.00 95.44 203 ALA A N 1
ATOM 1570 C CA . ALA A 1 203 ? -1.778 3.171 -22.160 1.00 95.44 203 ALA A CA 1
ATOM 1571 C C . ALA A 1 203 ? -3.209 2.663 -22.373 1.00 95.44 203 ALA A C 1
ATOM 1573 O O . ALA A 1 203 ? -4.095 2.890 -21.549 1.00 95.44 203 ALA A O 1
ATOM 1574 N N . ALA A 1 204 ? -3.409 1.909 -23.452 1.00 94.06 204 ALA A N 1
ATOM 1575 C CA . ALA A 1 204 ? -4.549 1.009 -23.563 1.00 94.06 204 ALA A CA 1
ATOM 1576 C C . ALA A 1 204 ? -4.293 -0.255 -22.726 1.00 94.06 204 ALA A C 1
ATOM 1578 O O . ALA A 1 204 ? -3.146 -0.576 -22.413 1.00 94.06 204 ALA A O 1
ATOM 1579 N N . MET A 1 205 ? -5.349 -0.980 -22.367 1.00 96.00 205 MET A N 1
ATOM 1580 C CA . MET A 1 205 ? -5.220 -2.251 -21.653 1.00 96.00 205 MET A CA 1
ATOM 1581 C C . MET A 1 205 ? -4.884 -3.394 -22.623 1.00 96.00 205 MET A C 1
ATOM 1583 O O . MET A 1 205 ? -5.470 -3.462 -23.703 1.00 96.00 205 MET A O 1
ATOM 1587 N N . GLY A 1 206 ? -3.972 -4.288 -22.233 1.00 96.44 206 GLY A N 1
ATOM 1588 C CA . GLY A 1 206 ? -3.723 -5.565 -22.912 1.00 96.44 206 GLY A CA 1
ATOM 1589 C C . GLY A 1 206 ? -2.786 -5.519 -24.122 1.00 96.44 206 GLY A C 1
ATOM 1590 O O . GLY A 1 206 ? -2.706 -6.498 -24.859 1.00 96.44 206 GLY A O 1
ATOM 1591 N N . SER A 1 207 ? -2.087 -4.408 -24.385 1.00 96.38 207 SER A N 1
ATOM 1592 C CA . SER A 1 207 ? -1.092 -4.388 -25.469 1.00 96.38 207 SER A CA 1
ATOM 1593 C C . SER A 1 207 ? 0.175 -5.131 -25.040 1.00 96.38 207 SER A C 1
ATOM 1595 O O . SER A 1 207 ? 0.634 -4.931 -23.912 1.00 96.38 207 SER A O 1
ATOM 1597 N N . PRO A 1 208 ? 0.778 -5.945 -25.923 1.00 97.00 208 PRO A N 1
ATOM 1598 C CA . PRO A 1 208 ? 2.019 -6.635 -25.606 1.00 97.00 208 PRO A CA 1
ATOM 1599 C C . PRO A 1 208 ? 3.189 -5.645 -25.485 1.00 97.00 208 PRO A C 1
ATOM 1601 O O . PRO A 1 208 ? 3.122 -4.522 -26.008 1.00 97.00 208 PRO A O 1
ATOM 1604 N N . PRO A 1 209 ? 4.295 -6.048 -24.840 1.00 96.50 209 PRO A N 1
ATOM 1605 C CA . PRO A 1 209 ? 5.526 -5.275 -24.861 1.00 96.50 209 PRO A CA 1
ATOM 1606 C C . PRO A 1 209 ? 6.094 -5.161 -26.284 1.00 96.50 209 PRO A C 1
ATOM 1608 O O . PRO A 1 209 ? 5.817 -5.972 -27.169 1.00 96.50 209 PRO A O 1
ATOM 1611 N N . SER A 1 210 ? 6.945 -4.160 -26.500 1.00 95.81 210 SER A N 1
ATOM 1612 C CA . SER A 1 210 ? 7.692 -3.990 -27.744 1.00 95.81 210 SER A CA 1
ATOM 1613 C C . SER A 1 210 ? 8.572 -5.218 -28.011 1.00 95.81 210 SER A C 1
ATOM 1615 O O . SER A 1 210 ? 9.328 -5.593 -27.104 1.00 95.81 210 SER A O 1
ATOM 1617 N N . PRO A 1 211 ? 8.556 -5.794 -29.227 1.00 95.75 211 PRO A N 1
ATOM 1618 C CA . PRO A 1 211 ? 9.380 -6.953 -29.572 1.00 95.75 211 PRO A CA 1
ATOM 1619 C C . PRO A 1 211 ? 10.876 -6.741 -29.320 1.00 95.75 211 PRO A C 1
ATOM 1621 O O . PRO A 1 211 ? 11.557 -7.652 -28.858 1.00 95.75 211 PRO A O 1
ATOM 1624 N N . GLU A 1 212 ? 11.386 -5.533 -29.568 1.00 95.88 212 GLU A N 1
ATOM 1625 C CA . GLU A 1 212 ? 12.784 -5.171 -29.323 1.00 95.88 212 GLU A CA 1
ATOM 1626 C C . GLU A 1 212 ? 13.127 -5.243 -27.831 1.00 95.88 212 GLU A C 1
ATOM 1628 O O . GLU A 1 212 ? 14.155 -5.804 -27.461 1.00 95.88 212 GLU A O 1
ATOM 1633 N N . GLY A 1 213 ? 12.244 -4.727 -26.969 1.00 95.00 213 GLY A N 1
ATOM 1634 C CA . GLY A 1 213 ? 12.405 -4.803 -25.515 1.00 95.00 213 GLY A CA 1
ATOM 1635 C C . GLY A 1 213 ? 12.396 -6.243 -24.997 1.00 95.00 213 GLY A C 1
ATOM 1636 O O . GLY A 1 213 ? 13.228 -6.588 -24.162 1.00 95.00 213 GLY A O 1
ATOM 1637 N N . VAL A 1 214 ? 11.510 -7.094 -25.533 1.00 96.88 214 VAL A N 1
ATOM 1638 C CA . VAL A 1 214 ? 11.483 -8.535 -25.214 1.00 96.88 214 VAL A CA 1
ATOM 1639 C C . VAL A 1 214 ? 12.801 -9.194 -25.612 1.00 96.88 214 VAL A C 1
ATOM 1641 O O . VAL A 1 214 ? 13.410 -9.878 -24.797 1.00 96.88 214 VAL A O 1
ATOM 1644 N N . ALA A 1 215 ? 13.268 -8.961 -26.842 1.00 96.00 215 ALA A N 1
ATOM 1645 C CA . ALA A 1 215 ? 14.497 -9.564 -27.348 1.00 96.00 215 ALA A CA 1
ATOM 1646 C C . ALA A 1 215 ? 15.728 -9.160 -26.517 1.00 96.00 215 ALA A C 1
ATOM 1648 O O . ALA A 1 215 ? 16.504 -10.022 -26.118 1.00 96.00 215 ALA A O 1
ATOM 1649 N N . ILE A 1 216 ? 15.874 -7.868 -26.203 1.00 95.44 216 ILE A N 1
ATOM 1650 C CA . ILE A 1 216 ? 17.028 -7.344 -25.456 1.00 95.44 216 ILE A CA 1
ATOM 1651 C C . ILE A 1 216 ? 17.060 -7.865 -24.017 1.00 95.44 216 ILE A C 1
ATOM 1653 O O . ILE A 1 216 ? 18.131 -8.177 -23.502 1.00 95.44 216 ILE A O 1
ATOM 1657 N N . LEU A 1 217 ? 15.908 -7.960 -23.349 1.00 96.81 217 LEU A N 1
ATOM 1658 C CA . LEU A 1 217 ? 15.861 -8.482 -21.983 1.00 96.81 217 LEU A CA 1
ATOM 1659 C C . LEU A 1 217 ? 16.021 -10.003 -21.925 1.00 96.81 217 LEU A C 1
ATOM 1661 O O . LEU A 1 217 ? 16.671 -10.508 -21.006 1.00 96.81 217 LEU A O 1
ATOM 1665 N N . ALA A 1 218 ? 15.542 -10.727 -22.940 1.00 96.75 218 ALA A N 1
ATOM 1666 C CA . ALA A 1 218 ? 15.755 -12.166 -23.048 1.00 96.75 218 ALA A CA 1
ATOM 1667 C C . ALA A 1 218 ? 17.251 -12.527 -23.133 1.00 96.75 218 ALA A C 1
ATOM 1669 O O . ALA A 1 218 ? 17.663 -13.541 -22.569 1.00 96.75 218 ALA A O 1
ATOM 1670 N N . GLU A 1 219 ? 18.089 -11.681 -23.748 1.00 93.50 219 GLU A N 1
ATOM 1671 C CA . GLU A 1 219 ? 19.555 -11.851 -23.754 1.00 93.50 219 GLU A CA 1
ATOM 1672 C C . GLU A 1 219 ? 20.173 -11.808 -22.342 1.00 93.50 219 GLU A C 1
ATOM 1674 O O . GLU A 1 219 ? 21.221 -12.412 -22.109 1.00 93.50 219 GLU A O 1
ATOM 1679 N N . GLN A 1 220 ? 19.517 -11.141 -21.386 1.00 92.12 220 GLN A N 1
ATOM 1680 C CA . GLN A 1 220 ? 19.902 -11.100 -19.968 1.00 92.12 220 GLN A CA 1
ATOM 1681 C C . GLN A 1 220 ? 19.141 -12.130 -19.109 1.00 92.12 220 GLN A C 1
ATOM 1683 O O . GLN A 1 220 ? 19.268 -12.126 -17.884 1.00 92.12 220 GLN A O 1
ATOM 1688 N N . GLY A 1 221 ? 18.372 -13.029 -19.733 1.00 94.56 221 GLY A N 1
ATOM 1689 C CA . GLY A 1 221 ? 17.569 -14.039 -19.041 1.00 94.56 221 GLY A CA 1
ATOM 1690 C C . GLY A 1 221 ? 16.317 -13.485 -18.356 1.00 94.56 221 GLY A C 1
ATOM 1691 O O . GLY A 1 221 ? 15.778 -14.147 -17.475 1.00 94.56 221 GLY A O 1
ATOM 1692 N N . ILE A 1 222 ? 15.871 -12.285 -18.737 1.00 96.94 222 ILE A N 1
ATOM 1693 C CA . ILE A 1 222 ? 14.680 -11.632 -18.191 1.00 96.94 222 ILE A CA 1
ATOM 1694 C C . ILE A 1 222 ? 13.543 -11.785 -19.201 1.00 96.94 222 ILE A C 1
ATOM 1696 O O . ILE A 1 222 ? 13.628 -11.290 -20.325 1.00 96.94 222 ILE A O 1
ATOM 1700 N N . ASP A 1 223 ? 12.467 -12.455 -18.794 1.00 95.75 223 ASP A N 1
ATOM 1701 C CA . ASP A 1 223 ? 11.284 -12.650 -19.629 1.00 95.75 223 ASP A CA 1
ATOM 1702 C C . ASP A 1 223 ? 10.187 -11.640 -19.272 1.00 95.75 223 ASP A C 1
ATOM 1704 O O . ASP A 1 223 ? 9.658 -11.632 -18.161 1.00 95.75 223 ASP A O 1
ATOM 1708 N N . ILE A 1 224 ? 9.834 -10.795 -20.241 1.00 96.75 224 ILE A N 1
ATOM 1709 C CA . ILE A 1 224 ? 8.700 -9.867 -20.149 1.00 96.75 224 ILE A CA 1
ATOM 1710 C C . ILE A 1 224 ? 7.608 -10.177 -21.179 1.00 96.75 224 ILE A C 1
ATOM 1712 O O . ILE A 1 224 ? 6.699 -9.375 -21.349 1.00 96.75 224 ILE A O 1
ATOM 1716 N N . GLN A 1 225 ? 7.661 -11.312 -21.885 1.00 96.44 225 GLN A N 1
ATOM 1717 C CA . GLN A 1 225 ? 6.737 -11.633 -22.979 1.00 96.44 225 GLN A CA 1
ATOM 1718 C C . GLN A 1 225 ? 5.271 -11.703 -22.523 1.00 96.44 225 GLN A C 1
ATOM 1720 O O . GLN A 1 225 ? 4.375 -11.363 -23.293 1.00 96.44 225 GLN A O 1
ATOM 1725 N N . ALA A 1 226 ? 5.033 -12.119 -21.276 1.00 94.75 226 ALA A N 1
ATOM 1726 C CA . ALA A 1 226 ? 3.703 -12.178 -20.669 1.00 94.75 226 ALA A CA 1
ATOM 1727 C C . ALA A 1 226 ? 3.196 -10.820 -20.142 1.00 94.75 226 ALA A C 1
ATOM 1729 O O . ALA A 1 226 ? 2.105 -10.760 -19.580 1.00 94.75 226 ALA A O 1
ATOM 1730 N N . HIS A 1 227 ? 3.979 -9.743 -20.280 1.00 97.00 227 HIS A N 1
ATOM 1731 C CA . HIS A 1 227 ? 3.548 -8.402 -19.890 1.00 97.00 227 HIS A CA 1
ATOM 1732 C C . HIS A 1 227 ? 2.344 -7.954 -20.721 1.00 97.00 227 HIS A C 1
ATOM 1734 O O . HIS A 1 227 ? 2.312 -8.113 -21.941 1.00 97.00 227 HIS A O 1
ATOM 1740 N N . GLU A 1 228 ? 1.393 -7.302 -20.064 1.00 97.56 228 GLU A N 1
ATOM 1741 C CA . GLU A 1 228 ? 0.260 -6.652 -20.707 1.00 97.56 228 GLU A CA 1
ATOM 1742 C C . GLU A 1 228 ? 0.185 -5.201 -20.249 1.00 97.56 228 GLU A C 1
ATOM 1744 O O . GLU A 1 228 ? 0.231 -4.902 -19.053 1.00 97.56 228 GLU A O 1
ATOM 1749 N N . SER A 1 229 ? 0.064 -4.279 -21.204 1.00 98.12 229 SER A N 1
ATOM 1750 C CA . SER A 1 229 ? -0.026 -2.864 -20.881 1.00 98.12 229 SER A CA 1
ATOM 1751 C C . SER A 1 229 ? -1.268 -2.563 -20.041 1.00 98.12 229 SER A C 1
ATOM 1753 O O . SER A 1 229 ? -2.346 -3.112 -20.274 1.00 98.12 229 SER A O 1
ATOM 1755 N N . GLN A 1 230 ? -1.151 -1.631 -19.101 1.00 98.38 230 GLN A N 1
ATOM 1756 C CA . GLN A 1 230 ? -2.271 -1.139 -18.306 1.00 98.38 230 GLN A CA 1
ATOM 1757 C C . GLN A 1 230 ? -2.216 0.385 -18.127 1.00 98.38 230 GLN A C 1
ATOM 1759 O O . GLN A 1 230 ? -1.127 0.962 -17.985 1.00 98.38 230 GLN A O 1
ATOM 1764 N N . PRO A 1 231 ? -3.381 1.060 -18.114 1.00 98.06 231 PRO A N 1
ATOM 1765 C CA . PRO A 1 231 ? -3.447 2.474 -17.781 1.00 98.06 231 PRO A CA 1
ATOM 1766 C C . PRO A 1 231 ? -3.048 2.701 -16.320 1.00 98.06 231 PRO A C 1
ATOM 1768 O O . PRO A 1 231 ? -3.374 1.908 -15.433 1.00 98.06 231 PRO A O 1
ATOM 1771 N N . LEU A 1 232 ? -2.373 3.817 -16.057 1.00 98.12 232 LEU A N 1
ATOM 1772 C CA . LEU A 1 232 ? -2.186 4.305 -14.698 1.00 98.12 232 LEU A CA 1
ATOM 1773 C C . LEU A 1 232 ? -3.545 4.764 -14.156 1.00 98.12 232 LEU A C 1
ATOM 1775 O O . LEU A 1 232 ? -4.212 5.594 -14.764 1.00 98.12 232 LEU A O 1
ATOM 1779 N N . THR A 1 233 ? -3.964 4.199 -13.025 1.00 96.81 233 THR A N 1
ATOM 1780 C CA . THR A 1 233 ? -5.256 4.498 -12.387 1.00 96.81 233 THR A CA 1
ATOM 1781 C C . THR A 1 233 ? -5.044 5.106 -11.007 1.00 96.81 233 THR A C 1
ATOM 1783 O O . THR A 1 233 ? -4.019 4.839 -10.378 1.00 96.81 233 THR A O 1
ATOM 1786 N N . GLU A 1 234 ? -6.043 5.827 -10.489 1.00 94.06 234 GLU A N 1
ATOM 1787 C CA . GLU A 1 234 ? -6.041 6.345 -9.108 1.00 94.06 234 GLU A CA 1
ATOM 1788 C C . GLU A 1 234 ? -5.727 5.251 -8.085 1.00 94.06 234 GLU A C 1
ATOM 1790 O O . GLU A 1 234 ? -4.888 5.424 -7.208 1.00 94.06 234 GLU A O 1
ATOM 1795 N N . ARG A 1 235 ? -6.303 4.057 -8.265 1.00 91.12 235 ARG A N 1
ATOM 1796 C CA . ARG A 1 235 ? -6.027 2.917 -7.387 1.00 91.12 235 ARG A CA 1
ATOM 1797 C C . ARG A 1 235 ? -4.546 2.527 -7.388 1.00 91.12 235 ARG A C 1
ATOM 1799 O O . ARG A 1 235 ? -4.014 2.191 -6.335 1.00 91.12 235 ARG A O 1
ATOM 1806 N N . LEU A 1 236 ? -3.886 2.525 -8.549 1.00 94.56 236 LEU A N 1
ATOM 1807 C CA . LEU A 1 236 ? -2.451 2.230 -8.623 1.00 94.56 236 LEU A CA 1
ATOM 1808 C C . LEU A 1 236 ? -1.629 3.342 -7.968 1.00 94.56 236 LEU A C 1
ATOM 1810 O O . LEU A 1 236 ? -0.662 3.031 -7.277 1.00 94.56 236 LEU A O 1
ATOM 1814 N N . LEU A 1 237 ? -2.024 4.605 -8.144 1.00 94.94 237 LEU A N 1
ATOM 1815 C CA . LEU A 1 237 ? -1.382 5.748 -7.495 1.00 94.94 237 LEU A CA 1
ATOM 1816 C C . LEU A 1 237 ? -1.465 5.649 -5.965 1.00 94.94 237 LEU A C 1
ATOM 1818 O O . LEU A 1 237 ? -0.440 5.740 -5.297 1.00 94.94 237 LEU A O 1
ATOM 1822 N N . ASP A 1 238 ? -2.655 5.379 -5.427 1.00 89.69 238 ASP A N 1
ATOM 1823 C CA . ASP A 1 238 ? -2.902 5.313 -3.982 1.00 89.69 238 ASP A CA 1
ATOM 1824 C C . ASP A 1 238 ? -2.238 4.109 -3.309 1.00 89.69 238 ASP A C 1
ATOM 1826 O O . ASP A 1 238 ? -1.861 4.165 -2.137 1.00 89.69 238 ASP A O 1
ATOM 1830 N N . GLN A 1 239 ? -2.110 2.997 -4.037 1.00 89.19 239 GLN A N 1
ATOM 1831 C CA . GLN A 1 239 ? -1.515 1.774 -3.506 1.00 89.19 239 GLN A CA 1
ATOM 1832 C C . GLN A 1 239 ? 0.013 1.777 -3.591 1.00 89.19 239 GLN A C 1
ATOM 1834 O O . GLN A 1 239 ? 0.642 1.094 -2.783 1.00 89.19 239 GLN A O 1
ATOM 1839 N N . SER A 1 240 ? 0.616 2.510 -4.529 1.00 94.25 240 SER A N 1
ATOM 1840 C CA . SER A 1 240 ? 2.064 2.472 -4.762 1.00 94.25 240 SER A CA 1
ATOM 1841 C C . SER A 1 240 ? 2.845 3.260 -3.711 1.00 94.25 240 SER A C 1
ATOM 1843 O O . SER A 1 240 ? 2.491 4.385 -3.372 1.00 94.25 240 SER A O 1
ATOM 1845 N N . ASP A 1 241 ? 3.947 2.688 -3.223 1.00 93.00 241 ASP A N 1
ATOM 1846 C CA . ASP A 1 241 ? 4.839 3.366 -2.274 1.00 93.00 241 ASP A CA 1
ATOM 1847 C C . ASP A 1 241 ? 5.864 4.239 -3.016 1.00 93.00 241 ASP A C 1
ATOM 1849 O O . ASP A 1 241 ? 6.142 5.373 -2.620 1.00 93.00 241 ASP A O 1
ATOM 1853 N N . TYR A 1 242 ? 6.386 3.720 -4.132 1.00 95.69 242 TYR A N 1
ATOM 1854 C CA . TYR A 1 242 ? 7.392 4.377 -4.958 1.00 95.69 242 TYR A CA 1
ATOM 1855 C C . TYR A 1 242 ? 6.941 4.419 -6.412 1.00 95.69 242 TYR A C 1
ATOM 1857 O O . TYR A 1 242 ? 6.762 3.377 -7.042 1.00 95.69 242 TYR A O 1
ATOM 1865 N N . LEU A 1 243 ? 6.790 5.623 -6.961 1.00 98.25 243 LEU A N 1
ATOM 1866 C CA . LEU A 1 243 ? 6.393 5.822 -8.349 1.00 98.25 243 LEU A CA 1
ATOM 1867 C C . LEU A 1 243 ? 7.563 6.416 -9.129 1.00 98.25 243 LEU A C 1
ATOM 1869 O O . LEU A 1 243 ? 8.000 7.533 -8.851 1.00 98.25 243 LEU A O 1
ATOM 1873 N N . PHE A 1 244 ? 8.064 5.683 -10.119 1.00 98.44 244 PHE A N 1
ATOM 1874 C CA . PHE A 1 244 ? 9.203 6.084 -10.939 1.00 98.44 244 PHE A CA 1
ATOM 1875 C C . PHE A 1 244 ? 8.765 6.404 -12.360 1.00 98.44 244 PHE A C 1
ATOM 1877 O O . PHE A 1 244 ? 8.329 5.542 -13.117 1.00 98.44 244 PHE A O 1
ATOM 1884 N N . THR A 1 245 ? 8.921 7.665 -12.731 1.00 98.44 245 THR A N 1
ATOM 1885 C CA . THR A 1 245 ? 8.578 8.193 -14.054 1.00 98.44 245 THR A CA 1
ATOM 1886 C C . THR A 1 245 ? 9.799 8.237 -14.967 1.00 98.44 245 THR A C 1
ATOM 1888 O O . THR A 1 245 ? 10.907 8.538 -14.521 1.00 98.44 245 THR A O 1
ATOM 1891 N N . MET A 1 246 ? 9.605 7.960 -16.259 1.00 98.25 246 MET A N 1
ATOM 1892 C CA . MET A 1 246 ? 10.706 7.990 -17.233 1.00 98.25 246 MET A CA 1
ATOM 1893 C C . MET A 1 246 ? 11.155 9.410 -17.589 1.00 98.25 246 MET A C 1
ATOM 1895 O O . MET A 1 246 ? 12.302 9.601 -17.980 1.00 98.25 246 MET A O 1
ATOM 1899 N N . THR A 1 247 ? 10.266 10.403 -17.487 1.00 98.38 247 THR A N 1
ATOM 1900 C CA . THR A 1 247 ? 10.541 11.787 -17.904 1.00 98.38 247 THR A CA 1
ATOM 1901 C C . THR A 1 247 ? 9.933 12.815 -16.953 1.00 98.38 247 THR A C 1
ATOM 1903 O O . THR A 1 247 ? 8.952 12.535 -16.254 1.00 98.38 247 THR A O 1
ATOM 1906 N N . GLN A 1 248 ? 10.456 14.042 -16.976 1.00 97.75 248 GLN A N 1
ATOM 1907 C CA . GLN A 1 248 ? 9.898 15.187 -16.254 1.00 97.75 248 GLN A CA 1
ATOM 1908 C C . GLN A 1 248 ? 8.460 15.479 -16.671 1.00 97.75 248 GLN A C 1
ATOM 1910 O O . GLN A 1 248 ? 7.639 15.815 -15.820 1.00 97.75 248 GLN A O 1
ATOM 1915 N N . SER A 1 249 ? 8.136 15.296 -17.954 1.00 97.88 249 SER A N 1
ATOM 1916 C CA . SER A 1 249 ? 6.773 15.478 -18.459 1.00 97.88 249 SER A CA 1
ATOM 1917 C C . SER A 1 249 ? 5.786 14.478 -17.844 1.00 97.88 249 SER A C 1
ATOM 1919 O O . SER A 1 249 ? 4.698 14.872 -17.431 1.00 97.88 249 SER A O 1
ATOM 1921 N N . HIS A 1 250 ? 6.188 13.210 -17.682 1.00 98.31 250 HIS A N 1
ATOM 1922 C CA . HIS A 1 250 ? 5.374 12.194 -17.007 1.00 98.31 250 HIS A CA 1
ATOM 1923 C C . HIS A 1 250 ? 5.147 12.551 -15.540 1.00 98.31 250 HIS A C 1
ATOM 1925 O O . HIS A 1 250 ? 4.018 12.493 -15.059 1.00 98.31 250 HIS A O 1
ATOM 1931 N N . ARG A 1 251 ? 6.207 12.965 -14.837 1.00 98.12 251 ARG A N 1
ATOM 1932 C CA . ARG A 1 251 ? 6.102 13.417 -13.445 1.00 98.12 251 ARG A CA 1
ATOM 1933 C C . ARG A 1 251 ? 5.170 14.619 -13.311 1.00 98.12 251 ARG A C 1
ATOM 1935 O O . ARG A 1 251 ? 4.336 14.642 -12.413 1.00 98.12 251 ARG A O 1
ATOM 1942 N N . ALA A 1 252 ? 5.313 15.612 -14.186 1.00 97.94 252 ALA A N 1
ATOM 1943 C CA . ALA A 1 252 ? 4.487 16.812 -14.173 1.00 97.94 252 ALA A CA 1
ATOM 1944 C C . ALA A 1 252 ? 3.008 16.494 -14.427 1.00 97.94 252 ALA A C 1
ATOM 1946 O O . ALA A 1 252 ? 2.159 17.060 -13.748 1.00 97.94 252 ALA A O 1
ATOM 1947 N N . ALA A 1 253 ? 2.708 15.562 -15.339 1.00 97.94 253 ALA A N 1
ATOM 1948 C CA . ALA A 1 253 ? 1.341 15.122 -15.608 1.00 97.94 253 ALA A CA 1
ATOM 1949 C C . ALA A 1 253 ? 0.679 14.510 -14.362 1.00 97.94 253 ALA A C 1
ATOM 1951 O O . ALA A 1 253 ? -0.407 14.936 -13.988 1.00 97.94 253 ALA A O 1
ATOM 1952 N N . ILE A 1 254 ? 1.367 13.597 -13.663 1.00 97.94 254 ILE A N 1
ATOM 1953 C CA . ILE A 1 254 ? 0.837 12.991 -12.428 1.00 97.94 254 ILE A CA 1
ATOM 1954 C C . ILE A 1 254 ? 0.621 14.057 -11.350 1.00 97.94 254 ILE A C 1
ATOM 1956 O O . ILE A 1 254 ? -0.426 14.096 -10.718 1.00 97.94 254 ILE A O 1
ATOM 1960 N N . LEU A 1 255 ? 1.596 14.945 -11.137 1.00 97.81 255 LEU A N 1
ATOM 1961 C CA . LEU A 1 255 ? 1.524 15.942 -10.062 1.00 97.81 255 LEU A CA 1
ATOM 1962 C C . LEU A 1 255 ? 0.551 17.091 -10.338 1.00 97.81 255 LEU A C 1
ATOM 1964 O O . LEU A 1 255 ? 0.188 17.798 -9.401 1.00 97.81 255 LEU A O 1
ATOM 1968 N N . ALA A 1 256 ? 0.139 17.291 -11.591 1.00 97.12 256 ALA A N 1
ATOM 1969 C CA . ALA A 1 256 ? -0.923 18.233 -11.925 1.00 97.12 256 ALA A CA 1
ATOM 1970 C C . ALA A 1 256 ? -2.284 17.758 -11.390 1.00 97.12 256 ALA A C 1
ATOM 1972 O O . ALA A 1 256 ? -3.079 18.582 -10.946 1.00 97.12 256 ALA A O 1
ATOM 1973 N N . GLU A 1 257 ? -2.526 16.445 -11.401 1.00 95.38 257 GLU A N 1
ATOM 1974 C CA . GLU A 1 257 ? -3.769 15.829 -10.918 1.00 95.38 257 GLU A CA 1
ATOM 1975 C C . GLU A 1 257 ? -3.674 15.417 -9.441 1.00 95.38 257 GLU A C 1
ATOM 1977 O O . GLU A 1 257 ? -4.632 15.578 -8.687 1.00 95.38 257 GLU A O 1
ATOM 1982 N N . ARG A 1 258 ? -2.494 14.957 -9.005 1.00 95.44 258 ARG A N 1
ATOM 1983 C CA . ARG A 1 258 ? -2.215 14.455 -7.651 1.00 95.44 258 ARG A CA 1
ATOM 1984 C C . ARG A 1 258 ? -1.021 15.158 -6.986 1.00 95.44 258 ARG A C 1
ATOM 1986 O O . ARG A 1 258 ? 0.047 14.558 -6.815 1.00 95.44 258 ARG A O 1
ATOM 1993 N N . PRO A 1 259 ? -1.161 16.440 -6.585 1.00 95.62 259 PRO A N 1
ATOM 1994 C CA . PRO A 1 259 ? -0.091 17.188 -5.915 1.00 95.62 259 PRO A CA 1
ATOM 1995 C C . PRO A 1 259 ? 0.359 16.569 -4.584 1.00 95.62 259 PRO A C 1
ATOM 1997 O O . PRO A 1 259 ? 1.501 16.763 -4.164 1.00 95.62 259 PRO A O 1
ATOM 2000 N N . ASP A 1 260 ? -0.528 15.823 -3.925 1.00 92.81 260 ASP A N 1
ATOM 2001 C CA . ASP A 1 260 ? -0.284 15.111 -2.671 1.00 92.81 260 ASP A CA 1
ATOM 2002 C C . ASP A 1 260 ? 0.794 14.019 -2.798 1.00 92.81 260 ASP A C 1
ATOM 2004 O O . ASP A 1 260 ? 1.462 13.695 -1.817 1.00 92.81 260 ASP A O 1
ATOM 2008 N N . LEU A 1 261 ? 1.047 13.514 -4.011 1.00 95.00 261 LEU A N 1
ATOM 2009 C CA . LEU A 1 261 ? 2.028 12.456 -4.277 1.00 95.00 261 LEU A CA 1
ATOM 2010 C C . LEU A 1 261 ? 3.444 12.973 -4.582 1.00 95.00 261 LEU A C 1
ATOM 2012 O O . LEU A 1 261 ? 4.310 12.202 -4.999 1.00 95.00 261 LEU A O 1
ATOM 2016 N N . LYS A 1 262 ? 3.716 14.268 -4.373 1.00 94.31 262 LYS A N 1
ATOM 2017 C CA . LYS A 1 262 ? 4.994 14.925 -4.716 1.00 94.31 262 LYS A CA 1
ATOM 2018 C C . LYS A 1 262 ? 6.244 14.189 -4.220 1.00 94.31 262 LYS A C 1
ATOM 2020 O O . LYS A 1 262 ? 7.246 14.168 -4.940 1.00 94.31 262 LYS A O 1
ATOM 2025 N N . GLU A 1 263 ? 6.179 13.611 -3.023 1.00 92.19 263 GLU A N 1
ATOM 2026 C CA . GLU A 1 263 ? 7.297 12.905 -2.382 1.00 92.19 263 GLU A CA 1
ATOM 2027 C C . GLU A 1 263 ? 7.449 11.453 -2.870 1.00 92.19 263 GLU A C 1
ATOM 2029 O O . GLU A 1 263 ? 8.565 10.927 -2.930 1.00 92.19 263 GLU A O 1
ATOM 2034 N N . SER A 1 264 ? 6.343 10.814 -3.266 1.00 92.94 264 SER A N 1
ATOM 2035 C CA . SER A 1 264 ? 6.314 9.429 -3.758 1.00 92.94 264 SER A CA 1
ATOM 2036 C C . SER A 1 264 ? 6.650 9.325 -5.250 1.00 92.94 264 SER A C 1
ATOM 2038 O O . SER A 1 264 ? 7.222 8.321 -5.678 1.00 92.94 264 SER A O 1
ATOM 2040 N N . VAL A 1 265 ? 6.335 10.360 -6.042 1.00 96.94 265 VAL A N 1
ATOM 2041 C CA . VAL A 1 265 ? 6.601 10.404 -7.489 1.00 96.94 265 VAL A CA 1
ATOM 2042 C C . VAL A 1 265 ? 7.978 10.999 -7.775 1.00 96.94 265 VAL A C 1
ATOM 2044 O O . VAL A 1 265 ? 8.223 12.204 -7.631 1.00 96.94 265 VAL A O 1
ATOM 2047 N N . LYS A 1 266 ? 8.879 10.152 -8.268 1.00 96.81 266 LYS A N 1
ATOM 2048 C CA . LYS A 1 266 ? 10.272 10.475 -8.584 1.00 96.81 266 LYS A CA 1
ATOM 2049 C C . LYS A 1 266 ? 10.572 10.190 -10.053 1.00 96.81 266 LYS A C 1
ATOM 2051 O O . LYS A 1 266 ? 9.863 9.440 -10.724 1.00 96.81 266 LYS A O 1
ATOM 2056 N N . LEU A 1 267 ? 11.622 10.816 -10.573 1.00 97.56 267 LEU A N 1
ATOM 2057 C CA . LEU A 1 267 ? 12.207 10.388 -11.842 1.00 97.56 267 LEU A CA 1
ATOM 2058 C C . LEU A 1 267 ? 12.985 9.099 -11.616 1.00 97.56 267 LEU A C 1
ATOM 2060 O O . LEU A 1 267 ? 13.582 8.922 -10.554 1.00 97.56 267 LEU A O 1
ATOM 2064 N N . LEU A 1 268 ? 13.008 8.227 -12.622 1.00 97.31 268 LEU A N 1
ATOM 2065 C CA . LEU A 1 268 ? 13.878 7.058 -12.601 1.00 97.31 268 LEU A CA 1
ATOM 2066 C C . LEU A 1 268 ? 15.349 7.489 -12.517 1.00 97.31 268 LEU A C 1
ATOM 2068 O O . LEU A 1 268 ? 16.114 6.966 -11.712 1.00 97.31 268 LEU A O 1
ATOM 2072 N N . SER A 1 269 ? 15.729 8.493 -13.308 1.00 95.19 269 SER A N 1
ATOM 2073 C CA . SER A 1 269 ? 17.061 9.083 -13.246 1.00 95.19 269 SER A CA 1
ATOM 2074 C C . SER A 1 269 ? 17.258 9.878 -11.958 1.00 95.19 269 SER A C 1
ATOM 2076 O O . SER A 1 269 ? 16.718 10.976 -11.802 1.00 95.19 269 SER A O 1
ATOM 2078 N N . VAL A 1 270 ? 18.174 9.413 -11.107 1.00 83.44 270 VAL A N 1
ATOM 2079 C CA . VAL A 1 270 ? 18.627 10.154 -9.915 1.00 83.44 270 VAL A CA 1
ATOM 2080 C C . VAL A 1 270 ? 19.296 11.493 -10.257 1.00 83.44 270 VAL A C 1
ATOM 2082 O O . VAL A 1 270 ? 19.308 12.405 -9.439 1.00 83.44 270 VAL A O 1
ATOM 2085 N N . GLU A 1 271 ? 19.826 11.631 -11.478 1.00 86.12 271 GLU A N 1
ATOM 2086 C CA . GLU A 1 271 ? 20.450 12.862 -11.989 1.00 86.12 271 GLU A CA 1
ATOM 2087 C C . GLU A 1 271 ? 19.416 13.889 -12.500 1.00 86.12 271 GLU A C 1
ATOM 2089 O O . GLU A 1 271 ? 19.793 14.959 -12.968 1.00 86.12 271 GLU A O 1
ATOM 2094 N N . GLY A 1 272 ? 18.116 13.564 -12.461 1.00 88.62 272 GLY A N 1
ATOM 2095 C CA . GLY A 1 272 ? 17.040 14.446 -12.926 1.00 88.62 272 GLY A CA 1
ATOM 2096 C C . GLY A 1 272 ? 16.870 14.559 -14.449 1.00 88.62 272 GLY A C 1
ATOM 2097 O O . GLY A 1 272 ? 16.147 15.440 -14.915 1.00 88.62 272 GLY A O 1
ATOM 2098 N N . LYS A 1 273 ? 17.527 13.697 -15.231 1.00 92.38 273 LYS A N 1
ATOM 2099 C CA . LYS A 1 273 ? 17.402 13.649 -16.694 1.00 92.38 273 LYS A CA 1
ATOM 2100 C C . LYS A 1 273 ? 16.251 12.748 -17.135 1.00 92.38 273 LYS A C 1
ATOM 2102 O O . LYS A 1 273 ? 15.832 11.853 -16.407 1.00 92.38 273 LYS A O 1
ATOM 2107 N N . ASP A 1 274 ? 15.769 12.983 -18.345 1.00 96.88 274 ASP A N 1
ATOM 2108 C CA . ASP A 1 274 ? 14.776 12.122 -18.976 1.00 96.88 274 ASP A CA 1
ATOM 2109 C C . ASP A 1 274 ? 15.448 10.870 -19.548 1.00 96.88 274 ASP A C 1
ATOM 2111 O O . 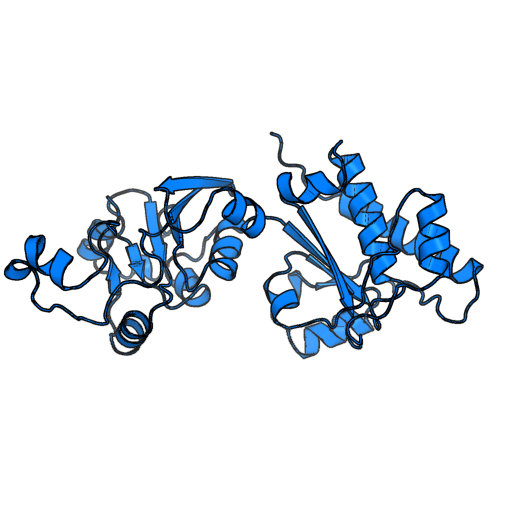ASP A 1 274 ? 16.541 10.951 -20.106 1.00 96.88 274 ASP A O 1
ATOM 2115 N N . VAL A 1 275 ? 14.774 9.727 -19.423 1.00 96.44 275 VAL A N 1
ATOM 2116 C CA . VAL A 1 275 ? 15.145 8.484 -20.105 1.00 96.44 275 VAL A CA 1
ATOM 2117 C C . VAL A 1 275 ? 14.678 8.564 -21.552 1.00 96.44 275 VAL A C 1
ATOM 2119 O O . VAL A 1 275 ? 13.488 8.797 -21.818 1.00 96.44 275 VAL A O 1
ATOM 2122 N N . SER A 1 276 ? 15.609 8.331 -22.474 1.00 94.44 276 SER A N 1
ATOM 2123 C CA . SER A 1 276 ? 15.378 8.422 -23.916 1.00 94.44 276 SER A CA 1
ATOM 2124 C C . SER A 1 276 ? 14.249 7.485 -24.365 1.00 94.44 276 SER A C 1
ATOM 2126 O O . SER A 1 276 ? 14.158 6.347 -23.904 1.00 94.44 276 SER A O 1
ATOM 2128 N N . ASP A 1 277 ? 13.367 7.949 -25.259 1.00 93.75 277 ASP A N 1
ATOM 2129 C CA . ASP A 1 277 ? 12.312 7.110 -25.846 1.00 93.75 277 ASP A CA 1
ATOM 2130 C C . ASP A 1 277 ? 12.846 6.393 -27.097 1.00 93.75 277 ASP A C 1
ATOM 2132 O O . ASP A 1 277 ? 13.186 7.071 -28.068 1.00 93.75 277 ASP A O 1
ATOM 2136 N N . PRO A 1 278 ? 12.956 5.051 -27.102 1.00 93.25 278 PRO A N 1
ATOM 2137 C CA . PRO A 1 278 ? 13.589 4.333 -28.203 1.00 93.25 278 PRO A CA 1
ATOM 2138 C C . PRO A 1 278 ? 12.630 4.025 -29.364 1.00 93.25 278 PRO A C 1
ATOM 2140 O O . PRO A 1 278 ? 13.069 3.534 -30.408 1.00 93.25 278 PRO A O 1
ATOM 2143 N N . ILE A 1 279 ? 11.327 4.290 -29.205 1.00 88.56 279 ILE A N 1
ATOM 2144 C CA . ILE A 1 279 ? 10.304 3.951 -30.200 1.00 88.56 279 ILE A CA 1
ATOM 2145 C C . ILE A 1 279 ? 10.627 4.614 -31.547 1.00 88.56 279 ILE A C 1
ATOM 2147 O O . ILE A 1 279 ? 10.780 5.829 -31.647 1.00 88.56 279 ILE A O 1
ATOM 2151 N N . GLY A 1 280 ? 10.709 3.800 -32.604 1.00 86.94 280 GLY A N 1
ATOM 2152 C CA . GLY A 1 280 ? 11.019 4.255 -33.964 1.00 86.94 280 GLY A CA 1
ATOM 2153 C C . GLY A 1 280 ? 12.503 4.540 -34.241 1.00 86.94 280 GLY A C 1
ATOM 2154 O O . GLY A 1 280 ? 12.844 4.831 -35.385 1.00 86.94 280 GLY A O 1
ATOM 2155 N N . GLY A 1 281 ? 13.389 4.420 -33.243 1.00 85.06 281 GLY A N 1
ATOM 2156 C CA . GLY A 1 281 ? 14.836 4.660 -33.373 1.00 85.06 281 GLY A CA 1
ATOM 2157 C C . GLY A 1 281 ? 15.664 3.448 -33.830 1.00 85.06 281 GLY A C 1
ATOM 2158 O O . GLY A 1 281 ? 16.855 3.576 -34.103 1.00 85.06 281 GLY A O 1
ATOM 2159 N N . GLY A 1 282 ? 15.044 2.269 -33.940 1.00 90.50 282 GLY A N 1
ATOM 2160 C CA . GLY A 1 282 ? 15.717 1.008 -34.270 1.00 90.50 282 GLY A CA 1
ATOM 2161 C C . GLY A 1 282 ? 16.387 0.338 -33.064 1.00 90.50 282 GLY A C 1
ATOM 2162 O O . GLY A 1 282 ? 16.417 0.882 -31.963 1.00 90.50 282 GLY A O 1
ATOM 2163 N N . PHE A 1 283 ? 16.930 -0.866 -33.270 1.00 91.00 283 PHE A N 1
ATOM 2164 C CA . PHE A 1 283 ? 17.386 -1.754 -32.189 1.00 91.00 283 PHE A CA 1
ATOM 2165 C C . PHE A 1 283 ? 18.440 -1.123 -31.261 1.00 91.00 283 PHE A C 1
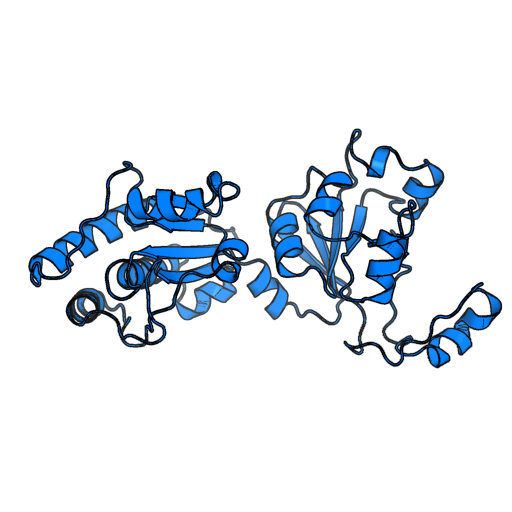ATOM 2167 O O . PHE A 1 283 ? 18.345 -1.261 -30.045 1.00 91.00 283 PHE A O 1
ATOM 2174 N N . GLN A 1 284 ? 19.402 -0.366 -31.806 1.00 94.69 284 GLN A N 1
ATOM 2175 C CA . GLN A 1 284 ? 20.443 0.277 -30.995 1.00 94.69 284 GLN A CA 1
ATOM 2176 C C . GLN A 1 284 ? 19.862 1.285 -29.991 1.00 94.69 284 GLN A C 1
ATOM 2178 O O . GLN A 1 284 ? 20.294 1.310 -28.844 1.00 94.69 284 GLN A O 1
ATOM 2183 N N . CYS A 1 285 ? 18.834 2.052 -30.371 1.00 95.38 285 CYS A N 1
ATOM 2184 C CA . CYS A 1 285 ? 18.182 2.980 -29.446 1.00 95.38 285 CYS A CA 1
ATOM 2185 C C . CYS A 1 285 ? 17.518 2.251 -28.272 1.00 95.38 285 CYS A C 1
ATOM 2187 O O . CYS A 1 285 ? 17.532 2.761 -27.154 1.00 95.38 285 CYS A O 1
ATOM 2189 N N . TYR A 1 286 ? 16.968 1.053 -28.496 1.00 95.69 286 TYR A N 1
ATOM 2190 C CA . TYR A 1 286 ? 16.426 0.234 -27.410 1.00 95.69 286 TYR A CA 1
ATOM 2191 C C . TYR A 1 286 ? 17.528 -0.270 -26.477 1.00 95.69 286 TYR A C 1
ATOM 2193 O O . TYR A 1 286 ? 17.340 -0.242 -25.264 1.00 95.69 286 TYR A O 1
ATOM 2201 N N . VAL A 1 287 ? 18.682 -0.676 -27.017 1.00 95.94 287 VAL A N 1
ATOM 2202 C CA . VAL A 1 287 ? 19.845 -1.081 -26.210 1.00 95.94 287 VAL A CA 1
ATOM 2203 C C . VAL A 1 287 ? 20.325 0.079 -25.337 1.00 95.94 287 VAL A C 1
ATOM 2205 O O . VAL A 1 287 ? 20.521 -0.095 -24.134 1.00 95.94 287 VAL A O 1
ATOM 2208 N N . ASP A 1 288 ? 20.461 1.270 -25.917 1.00 96.25 288 ASP A N 1
ATOM 2209 C CA . ASP A 1 288 ? 20.905 2.464 -25.196 1.00 96.25 288 ASP A CA 1
ATOM 2210 C C . ASP A 1 288 ? 19.902 2.849 -24.095 1.00 96.25 288 ASP A C 1
ATOM 2212 O O . ASP A 1 288 ? 20.289 3.042 -22.942 1.00 96.25 288 ASP A O 1
ATOM 2216 N N . CYS A 1 289 ? 18.602 2.848 -24.413 1.00 96.75 289 CYS A N 1
ATOM 2217 C CA . CYS A 1 289 ? 17.523 3.085 -23.451 1.00 96.75 289 CYS A CA 1
ATOM 2218 C C . CYS A 1 289 ? 17.535 2.063 -22.301 1.00 96.75 289 CYS A C 1
ATOM 2220 O O . CYS A 1 289 ? 17.453 2.435 -21.129 1.00 96.75 289 CYS A O 1
ATOM 2222 N N . LYS A 1 290 ? 17.690 0.771 -22.616 1.00 97.06 290 LYS A N 1
ATOM 2223 C CA . LYS A 1 290 ? 17.800 -0.303 -21.620 1.00 97.06 290 LYS A CA 1
ATOM 2224 C C . LYS A 1 290 ? 18.973 -0.047 -20.675 1.00 97.06 290 LYS A C 1
ATOM 2226 O O . LYS A 1 290 ? 18.808 -0.149 -19.462 1.00 97.06 290 LYS A O 1
ATOM 2231 N N . ASN A 1 291 ? 20.135 0.325 -21.211 1.00 96.75 291 ASN A N 1
ATOM 2232 C CA . ASN A 1 291 ? 21.333 0.606 -20.417 1.00 96.75 291 ASN A CA 1
ATOM 2233 C C . ASN A 1 291 ? 21.166 1.847 -19.518 1.00 96.75 291 ASN A C 1
ATOM 2235 O O . ASN A 1 291 ? 21.630 1.841 -18.376 1.00 96.75 291 ASN A O 1
ATOM 2239 N N . GLU A 1 292 ? 20.485 2.898 -19.994 1.00 96.81 292 GLU A N 1
ATOM 2240 C CA . GLU A 1 292 ? 20.117 4.060 -19.169 1.00 96.81 292 GLU A CA 1
ATOM 2241 C C . GLU A 1 292 ? 19.237 3.641 -17.982 1.00 96.81 292 GLU A C 1
ATOM 2243 O O . GLU A 1 292 ? 19.529 3.984 -16.832 1.00 96.81 292 GLU A O 1
ATOM 2248 N N . ILE A 1 293 ? 18.187 2.858 -18.251 1.00 97.88 293 ILE A N 1
ATOM 2249 C CA . ILE A 1 293 ? 17.270 2.332 -17.233 1.00 97.88 293 ILE A CA 1
ATOM 2250 C C . ILE A 1 293 ? 18.038 1.487 -16.207 1.00 97.88 293 ILE A C 1
ATOM 2252 O O . ILE A 1 293 ? 17.965 1.761 -15.010 1.00 97.88 293 ILE A O 1
ATOM 2256 N N . GLU A 1 294 ? 18.818 0.505 -16.660 1.00 97.50 294 GLU A N 1
ATOM 2257 C CA . GLU A 1 294 ? 19.581 -0.422 -15.814 1.00 97.50 294 GLU A CA 1
ATOM 2258 C C . GLU A 1 294 ? 20.572 0.311 -14.891 1.00 97.50 294 GLU A C 1
ATOM 2260 O O . GLU A 1 294 ? 20.652 0.014 -13.692 1.00 97.50 294 GLU A O 1
ATOM 2265 N N . LYS A 1 295 ? 21.263 1.341 -15.406 1.00 96.75 295 LYS A N 1
ATOM 2266 C CA . LYS A 1 295 ? 22.152 2.208 -14.612 1.00 96.75 295 LYS A CA 1
ATOM 2267 C C . LYS A 1 295 ? 21.405 2.844 -13.437 1.00 96.75 295 LYS A C 1
ATOM 2269 O O . LYS A 1 295 ? 21.900 2.831 -12.308 1.00 96.75 295 LYS A O 1
ATOM 2274 N N . HIS A 1 296 ? 20.234 3.418 -13.692 1.00 97.19 296 HIS A N 1
ATOM 2275 C CA . HIS A 1 296 ? 19.453 4.107 -12.669 1.00 97.19 296 HIS A CA 1
ATOM 2276 C C . HIS A 1 296 ? 18.802 3.141 -11.676 1.00 97.19 296 HIS A C 1
ATOM 2278 O O . HIS A 1 296 ? 18.852 3.378 -10.468 1.00 97.19 296 HIS A O 1
ATOM 2284 N N . LEU A 1 297 ? 18.275 2.012 -12.156 1.00 97.44 297 LEU A N 1
ATOM 2285 C CA . LEU A 1 297 ? 17.721 0.969 -11.293 1.00 97.44 297 LEU A CA 1
ATOM 2286 C C . LEU A 1 297 ? 18.770 0.410 -10.339 1.00 97.44 297 LEU A C 1
ATOM 2288 O O . LEU A 1 297 ? 18.482 0.258 -9.158 1.00 97.44 297 LEU A O 1
ATOM 2292 N N . THR A 1 298 ? 20.002 0.190 -10.802 1.00 96.31 298 THR A N 1
ATOM 2293 C CA . THR A 1 298 ? 21.103 -0.272 -9.942 1.00 96.31 298 THR A CA 1
ATOM 2294 C C . THR A 1 298 ? 21.338 0.685 -8.768 1.00 96.31 298 THR A C 1
ATOM 2296 O O . THR A 1 298 ? 21.524 0.258 -7.628 1.00 96.31 298 THR A O 1
ATOM 2299 N N . GLN A 1 299 ? 21.286 1.998 -9.012 1.00 94.62 299 GLN A N 1
ATOM 2300 C CA . GLN A 1 299 ? 21.439 3.006 -7.959 1.00 94.62 299 GLN A CA 1
ATOM 2301 C C . GLN A 1 299 ? 20.275 2.975 -6.964 1.00 94.62 299 GLN A C 1
ATOM 2303 O O . GLN A 1 299 ? 20.514 3.057 -5.759 1.00 94.62 299 GLN A O 1
ATOM 2308 N N . ILE A 1 300 ? 19.041 2.827 -7.454 1.00 94.75 300 ILE A N 1
ATOM 2309 C CA . ILE A 1 300 ? 17.838 2.724 -6.617 1.00 94.75 300 ILE A CA 1
ATOM 2310 C C . ILE A 1 300 ? 17.898 1.456 -5.764 1.00 94.75 300 ILE A C 1
ATOM 2312 O O . ILE A 1 300 ? 17.803 1.540 -4.543 1.00 94.75 300 ILE A O 1
ATOM 2316 N N . VAL A 1 301 ? 18.131 0.293 -6.382 1.00 95.00 301 VAL A N 1
ATOM 2317 C CA . VAL A 1 301 ? 18.207 -1.003 -5.695 1.00 95.00 301 VAL A CA 1
ATOM 2318 C C . VAL A 1 301 ? 19.266 -0.971 -4.603 1.00 95.00 301 VAL A C 1
ATOM 2320 O O . VAL A 1 301 ? 19.011 -1.460 -3.506 1.00 95.00 301 VAL A O 1
ATOM 2323 N N . ASN A 1 302 ? 20.417 -0.333 -4.828 1.00 92.50 302 ASN A N 1
ATOM 2324 C CA . ASN A 1 302 ? 21.461 -0.197 -3.811 1.00 92.50 302 ASN A CA 1
ATOM 2325 C C . ASN A 1 302 ? 21.010 0.571 -2.558 1.00 92.50 302 ASN A C 1
ATOM 2327 O O . ASN A 1 302 ? 21.484 0.245 -1.471 1.00 92.50 302 ASN A O 1
ATOM 2331 N N . GLN A 1 303 ? 20.069 1.512 -2.682 1.00 89.69 303 GLN A N 1
ATOM 2332 C CA . GLN A 1 303 ? 19.529 2.301 -1.566 1.00 89.69 303 GLN A CA 1
ATOM 2333 C C . GLN A 1 303 ? 18.412 1.589 -0.791 1.00 89.69 303 GLN A C 1
ATOM 2335 O O . GLN A 1 303 ? 18.076 2.017 0.310 1.00 89.69 303 GLN A O 1
ATOM 2340 N N . ILE A 1 304 ? 17.838 0.512 -1.338 1.00 89.06 304 ILE A N 1
ATOM 2341 C CA . ILE A 1 304 ? 16.792 -0.258 -0.655 1.00 89.06 304 ILE A CA 1
ATOM 2342 C C . ILE A 1 304 ? 17.404 -0.966 0.552 1.00 89.06 304 ILE A C 1
ATOM 2344 O O . ILE A 1 304 ? 18.358 -1.745 0.420 1.00 89.06 304 ILE A O 1
ATOM 2348 N N . ASN A 1 305 ? 16.843 -0.700 1.729 1.00 79.88 305 ASN A N 1
ATOM 2349 C CA . ASN A 1 305 ? 17.202 -1.404 2.948 1.00 79.88 305 ASN A CA 1
ATOM 2350 C C . ASN A 1 305 ? 16.607 -2.808 2.892 1.00 79.88 305 ASN A C 1
ATOM 2352 O O . ASN A 1 305 ? 15.398 -2.972 2.763 1.00 79.88 305 ASN A O 1
ATOM 2356 N N . ILE A 1 306 ? 17.460 -3.822 2.995 1.00 72.81 306 ILE A N 1
ATOM 2357 C CA . ILE A 1 306 ? 17.001 -5.201 3.135 1.00 72.81 306 ILE A CA 1
ATOM 2358 C C . ILE A 1 306 ? 16.666 -5.397 4.616 1.00 72.81 306 ILE A C 1
ATOM 2360 O O . ILE A 1 306 ? 17.562 -5.191 5.444 1.00 72.81 306 ILE A O 1
ATOM 2364 N N . PRO A 1 307 ? 15.428 -5.777 4.976 1.00 59.34 307 PRO A N 1
ATOM 2365 C CA . PRO A 1 307 ? 15.129 -6.201 6.335 1.00 59.34 307 PRO A CA 1
ATOM 2366 C C . PRO A 1 307 ? 16.081 -7.346 6.696 1.00 59.34 307 PRO A C 1
ATOM 2368 O O . PRO A 1 307 ? 16.134 -8.351 5.986 1.00 59.34 307 PRO A O 1
ATOM 2371 N N . GLN A 1 308 ? 16.889 -7.187 7.746 1.00 48.75 308 GLN A N 1
ATOM 2372 C CA . GLN A 1 308 ? 17.625 -8.330 8.281 1.00 48.75 308 GLN A CA 1
ATOM 2373 C C . GLN A 1 308 ? 16.589 -9.266 8.907 1.00 48.75 308 GLN A C 1
ATOM 2375 O O . GLN A 1 308 ? 15.858 -8.840 9.800 1.00 48.75 308 GLN A O 1
ATOM 2380 N N . ASN A 1 309 ? 16.489 -10.483 8.365 1.00 40.94 309 ASN A N 1
ATOM 2381 C CA . ASN A 1 309 ? 15.692 -11.567 8.944 1.00 40.94 309 ASN A CA 1
ATOM 2382 C C . ASN A 1 309 ? 16.101 -11.843 10.391 1.00 40.94 309 ASN A C 1
ATOM 2384 O O . ASN A 1 309 ? 17.328 -11.875 10.649 1.00 40.94 309 ASN A O 1
#

Secondary structure (DSSP, 8-state):
---EEE-SSHHHHHHH-TT--HHHHHHHHHH-SSSEEEEEEPPPTTSTGGGS-HHHHHHH-SSSEEEEE----HHHHHHHHH-SSPPEEPPP-TT--SHHHHHHHHTTT-S------S-SSSSPPEEEEEETTEEEEEE--SS-HHHHHHHHSEEEEEEESSSSSHHHHHHHHHHHHHHHHHTS-TTSTTTTTEEEEEEETTPPTTPPPPHHHHHHHHTTT---TT----B--HHHHHH-SEEEESSHHHHHHHHHH-GGGTTTEEES-TTSPPPP--TTS-HHHHHHHHHHHHHHHHHHHHHSPPPP-

pLDDT: mean 93.34, std 6.0, range [40.94, 98.69]

=== Feature glossary ===
The record interleaves many kinds of information about one protein. Here is each kind framed as the question it answers.

Q: What does the local fold look like, residue by residue?
A: A 3Di character summarizes, for each residue, the relative orientation of the Cα frame of its nearest spatial neighbor. Because it encodes fold topology rather than chemistry, 3Di alignments detect remote structural similarity that sequence alignment misses.

Q: Which residues are in helices, strands, or loops?
A: Secondary structure is the local, repeating backbone conformation. DSSP classifies it into eight states by reading the hydrogen-bond network: three helix types (H, G, I), two β types (E, B), two non-regular types (T, S), and unstructured coil (-).

Q: How big and how compact is the whole molecule?
A: Three whole-structure scalars: the radius of gyration (RMS distance of Cα from centroid, in Å), the count of Cα–Cα contacts (pairs closer than 8 Å and separated by more than four residues in sequence — i.e. tertiary, not local, contacts), and the bounding-box dimensions. Together they distinguish compact globular folds from extended fibres or disordered chains.

Q: How confident is the AlphaFold model at each residue?
A: For AlphaFold models, the B-factor field carries pLDDT — the model's own estimate of local accuracy on a 0–100 scale. Regions with pLDDT<50 should be treated as essentially unmodeled; they often correspond to intrinsically disordered segments.

Q: What family and function is it annotated with?
A: Functional annotations link the protein to curated databases. InterPro entries identify conserved domains and families by matching the sequence against member-database signatures (Pfam, PROSITE, CDD, …). Gene Ontology (GO) terms describe molecular function, biological process, and cellular component in a controlled vocabulary. CATH places the structure in a hierarchical fold classification (Class/Architecture/Topology/Homologous-superfamily). The organism is the source species.

Q: What known structures does this most resemble?
A: Nearest PDB neighbors are the top structural matches found by Foldseek when searching this structure against the entire Protein Data Bank. Each hit reports a TM-score (0 to 1; >0.5 almost always implies the same fold) and an E-value. These are *structural* homologs — they may share no detectable sequence similarity.

Q: Which residues are buried vs exposed?
A: Solvent-accessible surface area (SASA) is the area in Å² traced out by the centre of a 1.4 Å probe sphere (a water molecule) rolled over the protein's van der Waals surface (Shrake–Rupley / Lee–Richards construction). Buried residues have near-zero SASA; fully exposed residues can exceed 200 Å². The total SASA scales roughly with the number of surface residues.

Q: What are the backbone torsion angles?
A: φ (phi) and ψ (psi) are the two rotatable backbone dihedrals per residue: φ is the C(i-1)–N–Cα–C torsion, ψ is the N–Cα–C–N(i+1) torsion, both in degrees on (−180°, 180°]. α-helical residues cluster near (−60°, −45°); β-strand residues near (−120°, +130°). A Ramachandran plot is simply a scatter of (φ, ψ) for every residue.

Q: Are the domains correctly placed relative to each other?
A: Predicted aligned error is AlphaFold's pairwise confidence. Unlike pLDDT (per-residue), PAE is per-residue-pair and captures whether two parts of the structure are correctly placed relative to each other. Units are ångströms of expected positional error.

Q: What if only a Cα trace is available?
A: P-SEA three-state annotation labels each residue as helix, strand, or coil based purely on the geometry of the Cα trace. It serves as a fallback when the full backbone (and thus DSSP) is unavailable.

Q: What is the amino-acid chain?
A: This is the polypeptide sequence — one letter per residue, N-terminus first. Length ranges from a few dozen residues for small domains to over a thousand for large multi-domain proteins.

Q: What do the rendered images show?
A: The six renders are orthographic views along the three Cartesian axes in both directions. Representation (cartoon, sticks, or surface) and color scheme (sequence-rainbow or by-chain) vary across proteins so the training set covers all the common visualization conventions.

Q: What do the diagnostic plots show?
A: Plot images: a contact map (which residues are close in 3D, as an N×N binary image), a Ramachandran scatter (backbone torsion angles, revealing secondary-structure composition at a glance), and — for AlphaFold structures — a PAE heatmap (pairwise prediction confidence).

Q: How mobile is each atom in the crystal?
A: B-factor (Debye–Waller factor) reflects atomic displacement in the crystal lattice. It is an experimental observable (units Å²), not a prediction; low values mean the atom is pinned down, high values mean it moves or is heterogeneous across the crystal.

Q: Where is each backbone atom in 3D?
A: The mmCIF table is the protein's shape written out atom by atom. For each backbone N, Cα, C, and carbonyl O, it records an (x, y, z) coordinate triple in Å plus the residue type, chain letter, and residue number.